Protein AF-A0A8I2ZBW6-F1 (afdb_monomer_lite)

pLDDT: mean 71.28, std 19.45, range [31.14, 95.19]

Secondary structure (DSSP, 8-state):
-----------------------SS-SEEES--TTTSTT-TTT---EEEEEBTT--TT--SHHHHTTS-B-SSSTTB--EEEEETT--------PPPSSPPPTT-EE--S-TT--SGGGS-GGG-EEEEETTSB--SB-TTS-BSS-BSS-EEEEEPPPS---TTT-------EE--B-TT----

InterPro domains:
  IPR018535 Domain of unknown function DUF1996 [PF09362] (33-85)
  IPR018535 Domain of unknown function DUF1996 [PF09362] (87-169)

Radius of gyration: 19.63 Å; chains: 1; bounding box: 64×37×59 Å

Structure (mmCIF, N/CA/C/O backbone):
data_AF-A0A8I2ZBW6-F1
#
_entry.id   AF-A0A8I2ZBW6-F1
#
loop_
_atom_site.group_PDB
_atom_site.id
_atom_site.type_symbol
_atom_site.label_atom_id
_atom_site.label_alt_id
_atom_site.label_comp_id
_atom_site.label_asym_id
_atom_site.label_entity_id
_atom_site.label_seq_id
_atom_site.pdbx_PDB_ins_code
_atom_site.Cartn_x
_atom_site.Cartn_y
_atom_site.Cartn_z
_atom_site.occupancy
_atom_site.B_iso_or_equiv
_atom_site.auth_seq_id
_atom_site.auth_comp_id
_atom_site.auth_asym_id
_atom_site.auth_atom_id
_atom_site.pdbx_PDB_model_num
ATOM 1 N N . MET A 1 1 ? -46.880 21.153 -42.058 1.00 39.19 1 MET A N 1
ATOM 2 C CA . MET A 1 1 ? -45.843 21.923 -41.339 1.00 39.19 1 MET A CA 1
ATOM 3 C C . MET A 1 1 ? -45.195 20.958 -40.358 1.00 39.19 1 MET A C 1
ATOM 5 O O . MET A 1 1 ? -45.851 20.575 -39.400 1.00 39.19 1 MET A O 1
ATOM 9 N N . SER A 1 2 ? -44.011 20.434 -40.683 1.00 40.12 2 SER A N 1
ATOM 10 C CA . SER A 1 2 ? -43.354 19.370 -39.905 1.00 40.12 2 SER A CA 1
ATOM 11 C C . SER A 1 2 ? -42.641 19.943 -38.685 1.00 40.12 2 SER A C 1
ATOM 13 O O . SER A 1 2 ? -41.867 20.888 -38.816 1.00 40.12 2 SER A O 1
ATOM 15 N N . ALA A 1 3 ? -42.899 19.361 -37.515 1.00 41.03 3 ALA A N 1
ATOM 16 C CA . ALA A 1 3 ? -42.187 19.657 -36.281 1.00 41.03 3 ALA A CA 1
ATOM 17 C C . ALA A 1 3 ? -40.884 18.846 -36.234 1.00 41.03 3 ALA A C 1
ATOM 19 O O . ALA A 1 3 ? -40.913 17.616 -36.245 1.00 41.03 3 ALA A O 1
ATOM 20 N N . SER A 1 4 ? -39.746 19.535 -36.193 1.00 44.12 4 SER A N 1
ATOM 21 C CA . SER A 1 4 ? -38.434 18.917 -35.995 1.00 44.12 4 SER A CA 1
ATOM 22 C C . SER A 1 4 ? -38.173 18.749 -34.498 1.00 44.12 4 SER A C 1
ATOM 24 O O . SER A 1 4 ? -38.065 19.736 -33.774 1.00 44.12 4 SER A O 1
ATOM 26 N N . ILE A 1 5 ? -38.069 17.503 -34.034 1.00 48.69 5 ILE A N 1
ATOM 27 C CA . ILE A 1 5 ? -37.641 17.165 -32.672 1.00 48.69 5 ILE A CA 1
ATOM 28 C C . ILE A 1 5 ? -36.109 17.088 -32.676 1.00 48.69 5 ILE A C 1
ATOM 30 O O . ILE A 1 5 ? -35.529 16.197 -33.294 1.00 48.69 5 ILE A O 1
ATOM 34 N N . LEU A 1 6 ? -35.451 18.038 -32.010 1.00 47.19 6 LEU A N 1
ATOM 35 C CA . LEU A 1 6 ? -34.013 18.002 -31.740 1.00 47.19 6 LEU A CA 1
ATOM 36 C C . LEU A 1 6 ? -33.747 17.032 -30.580 1.00 47.19 6 LEU A C 1
ATOM 38 O O . LEU A 1 6 ? -34.139 17.297 -29.447 1.00 47.19 6 LEU A O 1
ATOM 42 N N . PHE A 1 7 ? -33.076 15.914 -30.862 1.00 46.69 7 PHE A N 1
ATOM 43 C CA . PHE A 1 7 ? -32.508 15.036 -29.839 1.00 46.69 7 PHE A CA 1
ATOM 44 C C . PHE A 1 7 ? -31.158 15.602 -29.382 1.00 46.69 7 PHE A C 1
ATOM 46 O O . PHE A 1 7 ? -30.161 15.514 -30.097 1.00 46.69 7 PHE A O 1
ATOM 53 N N . THR A 1 8 ? -31.111 16.175 -28.182 1.00 51.75 8 THR A N 1
ATOM 54 C CA . THR A 1 8 ? -29.861 16.501 -27.489 1.00 51.75 8 THR A CA 1
ATOM 55 C C . THR A 1 8 ? -29.273 15.212 -26.915 1.00 51.75 8 THR A C 1
ATOM 57 O O . THR A 1 8 ? -29.775 14.671 -25.932 1.00 51.75 8 THR A O 1
ATOM 60 N N . ALA A 1 9 ? -28.212 14.692 -27.532 1.00 52.84 9 ALA A N 1
ATOM 61 C CA . ALA A 1 9 ? -27.429 13.604 -26.957 1.00 52.84 9 ALA A CA 1
ATOM 62 C C . ALA A 1 9 ? -26.610 14.149 -25.775 1.00 52.84 9 ALA A C 1
ATOM 64 O O . ALA A 1 9 ? -25.656 14.903 -25.965 1.00 52.84 9 ALA A O 1
ATOM 65 N N . ALA A 1 10 ? -26.996 13.794 -24.550 1.00 52.47 10 ALA A N 1
ATOM 66 C CA . ALA A 1 10 ? -26.188 14.056 -23.368 1.00 52.47 10 ALA A CA 1
ATOM 67 C C . ALA A 1 10 ? -24.953 13.141 -23.398 1.00 52.47 10 ALA A C 1
ATOM 69 O O . ALA A 1 10 ? -25.058 11.927 -23.226 1.00 52.47 10 ALA A O 1
ATOM 70 N N . LEU A 1 11 ? -23.779 13.724 -23.639 1.00 46.75 11 LEU A N 1
ATOM 71 C CA . LEU A 1 11 ? -22.492 13.068 -23.424 1.00 46.75 11 LEU A CA 1
ATOM 72 C C . LEU A 1 11 ? -22.301 12.868 -21.914 1.00 46.75 11 LEU A C 1
ATOM 74 O O . LEU A 1 11 ? -21.940 13.796 -21.195 1.00 46.75 11 LEU A O 1
ATOM 78 N N . LEU A 1 12 ? -22.559 11.652 -21.431 1.00 44.22 12 LEU A N 1
ATOM 79 C CA . LEU A 1 12 ? -22.139 11.207 -20.103 1.00 44.22 12 LEU A CA 1
ATOM 80 C C . LEU A 1 12 ? -20.616 11.023 -20.125 1.00 44.22 12 LEU A C 1
ATOM 82 O O . LEU A 1 12 ? -20.108 9.960 -20.475 1.00 44.22 12 LEU A O 1
ATOM 86 N N . GLY A 1 13 ? -19.882 12.084 -19.797 1.00 41.19 13 GLY A N 1
ATOM 87 C CA . GLY A 1 13 ? -18.462 11.980 -19.483 1.00 41.19 13 GLY A CA 1
ATOM 88 C C . GLY A 1 13 ? -18.289 11.215 -18.173 1.00 41.19 13 GLY A C 1
ATOM 89 O O . GLY A 1 13 ? -18.824 11.619 -17.144 1.00 41.19 13 GLY A O 1
ATOM 90 N N . VAL A 1 14 ? -17.557 10.103 -18.201 1.00 45.47 14 VAL A N 1
ATOM 91 C CA . VAL A 1 14 ? -17.099 9.422 -16.983 1.00 45.47 14 VAL A CA 1
ATOM 92 C C . VAL A 1 14 ? -16.064 10.321 -16.308 1.00 45.47 14 VAL A C 1
ATOM 94 O O . VAL A 1 14 ? -14.933 10.424 -16.779 1.00 45.47 14 VAL A O 1
ATOM 97 N N . ALA A 1 15 ? -16.452 10.995 -15.227 1.00 41.12 15 ALA A N 1
ATOM 98 C CA . ALA A 1 15 ? -15.510 11.695 -14.364 1.00 41.12 15 ALA A CA 1
ATOM 99 C C . ALA A 1 15 ? -14.600 10.655 -13.684 1.00 41.12 15 ALA A C 1
ATOM 101 O O . ALA A 1 15 ? -15.074 9.765 -12.979 1.00 41.12 15 ALA A O 1
ATOM 102 N N . GLN A 1 16 ? -13.293 10.732 -13.940 1.00 43.91 16 GLN A N 1
ATOM 103 C CA . GLN A 1 16 ? -12.285 9.962 -13.213 1.00 43.91 16 GLN A CA 1
ATOM 104 C C . GLN A 1 16 ? -12.000 10.721 -11.911 1.00 43.91 16 GLN A C 1
ATOM 106 O O . GLN A 1 16 ? -11.388 11.783 -11.945 1.00 43.91 16 GLN A O 1
ATOM 111 N N . ALA A 1 17 ? -12.479 10.213 -10.776 1.00 43.06 17 ALA A N 1
ATOM 112 C CA . ALA A 1 17 ? -12.138 10.735 -9.453 1.00 43.06 17 ALA A CA 1
ATOM 113 C C . ALA A 1 17 ? -11.157 9.774 -8.778 1.00 43.06 17 ALA A C 1
ATOM 115 O O . ALA A 1 17 ? -11.308 8.554 -8.886 1.00 43.06 17 ALA A O 1
ATOM 116 N N . TYR A 1 18 ? -10.154 10.292 -8.084 1.00 48.19 18 TYR A N 1
ATOM 117 C CA . TYR A 1 18 ? -9.199 9.476 -7.344 1.00 48.19 18 TYR A CA 1
ATOM 118 C C . TYR A 1 18 ? -8.911 10.106 -5.988 1.00 48.19 18 TYR A C 1
ATOM 120 O O . TYR A 1 18 ? -9.106 11.299 -5.786 1.00 48.19 18 TYR A O 1
ATOM 128 N N . THR A 1 19 ? -8.481 9.285 -5.034 1.00 53.75 19 THR A N 1
ATOM 129 C CA . THR A 1 19 ? -8.154 9.757 -3.689 1.00 53.75 19 THR A CA 1
ATOM 130 C C . THR A 1 19 ? -6.658 9.997 -3.588 1.00 53.75 19 THR A C 1
ATOM 132 O O . THR A 1 19 ? -5.857 9.084 -3.789 1.00 53.75 19 THR A O 1
ATOM 135 N N . VAL A 1 20 ? -6.295 11.227 -3.237 1.00 60.25 20 VAL A N 1
ATOM 136 C CA . VAL A 1 20 ? -4.928 11.612 -2.896 1.00 60.25 20 VAL A CA 1
ATOM 137 C C . VAL A 1 20 ? -4.675 11.326 -1.421 1.00 60.25 20 VAL A C 1
ATOM 139 O O . VAL A 1 20 ? -5.420 11.769 -0.548 1.00 60.25 20 VAL A O 1
ATOM 142 N N . ILE A 1 21 ? -3.598 10.596 -1.153 1.00 67.06 21 ILE A N 1
ATOM 143 C CA . ILE A 1 21 ? -3.080 10.341 0.186 1.00 67.06 21 ILE A CA 1
ATOM 144 C C . ILE A 1 21 ? -1.692 10.964 0.210 1.00 67.06 21 ILE A C 1
ATOM 146 O O . ILE A 1 21 ? -0.801 10.509 -0.503 1.00 67.06 21 ILE A O 1
ATOM 150 N N . SER A 1 22 ? -1.515 12.023 0.991 1.00 72.19 22 SER A N 1
ATOM 151 C CA . SER A 1 22 ? -0.203 12.628 1.209 1.00 72.19 22 SER A CA 1
ATOM 152 C C . SER A 1 22 ? 0.230 12.391 2.647 1.00 72.19 22 SER A C 1
ATOM 154 O O . SER A 1 22 ? -0.571 12.511 3.578 1.00 72.19 22 SER A O 1
ATOM 156 N N . ALA A 1 23 ? 1.494 12.020 2.818 1.00 79.12 23 ALA A N 1
ATOM 157 C CA . ALA A 1 23 ? 2.114 11.781 4.108 1.00 79.12 23 ALA A CA 1
ATOM 158 C C . ALA A 1 23 ? 3.550 12.324 4.071 1.00 79.12 23 ALA A C 1
ATOM 160 O O . ALA A 1 23 ? 4.249 12.096 3.083 1.00 79.12 23 ALA A O 1
ATOM 161 N N . PRO A 1 24 ? 4.040 12.957 5.151 1.00 81.38 24 PRO A N 1
ATOM 162 C CA . PRO A 1 24 ? 5.417 13.449 5.223 1.00 81.38 24 PRO A CA 1
ATOM 163 C C . PRO A 1 24 ? 6.457 12.314 5.212 1.00 81.38 24 PRO A C 1
ATOM 165 O O . PRO A 1 24 ? 7.637 12.550 4.970 1.00 81.38 24 PRO A O 1
ATOM 168 N N . GLY A 1 25 ? 6.035 11.079 5.494 1.00 83.69 25 GLY A N 1
ATOM 169 C CA . GLY A 1 25 ? 6.867 9.881 5.492 1.00 83.69 25 GLY A CA 1
ATOM 170 C C . GLY A 1 25 ? 6.187 8.724 6.227 1.00 83.69 25 GLY A C 1
ATOM 171 O O . GLY A 1 25 ? 5.088 8.900 6.764 1.00 83.69 25 GLY A O 1
ATOM 172 N N . PRO A 1 26 ? 6.806 7.532 6.264 1.00 87.75 26 PRO A N 1
ATOM 173 C CA . PRO A 1 26 ? 6.276 6.427 7.045 1.00 87.75 26 PRO A CA 1
ATOM 174 C C . PRO A 1 26 ? 6.415 6.724 8.541 1.00 87.75 26 PRO A C 1
ATOM 176 O O . PRO A 1 26 ? 7.465 7.174 8.995 1.00 87.75 26 PRO A O 1
ATOM 179 N N . PHE A 1 27 ? 5.374 6.445 9.322 1.00 89.75 27 PHE A N 1
ATOM 180 C CA . PHE A 1 27 ? 5.428 6.596 10.782 1.00 89.75 27 PHE A CA 1
ATOM 181 C C . PHE A 1 27 ? 5.894 5.312 11.485 1.00 89.75 27 PHE A C 1
ATOM 183 O O . PHE A 1 27 ? 6.291 5.345 12.650 1.00 89.75 27 PHE A O 1
ATOM 190 N N . MET A 1 28 ? 5.827 4.166 10.800 1.00 89.69 28 MET A N 1
ATOM 191 C CA . MET A 1 28 ? 6.163 2.863 11.367 1.00 89.69 28 MET A CA 1
ATOM 192 C C . MET A 1 28 ? 6.757 1.935 10.305 1.00 89.69 28 MET A C 1
ATOM 194 O O . MET A 1 28 ? 6.266 1.868 9.182 1.00 89.69 28 MET A O 1
ATOM 198 N N . LEU A 1 29 ? 7.797 1.184 10.681 1.00 91.38 29 LEU A N 1
ATOM 199 C CA . LEU A 1 29 ? 8.339 0.074 9.897 1.00 91.38 29 LEU A CA 1
ATOM 200 C C . LEU A 1 29 ? 8.153 -1.228 10.683 1.00 91.38 29 LEU A C 1
ATOM 202 O O . LEU A 1 29 ? 8.713 -1.363 11.773 1.00 91.38 29 LEU A O 1
ATOM 206 N N . LYS A 1 30 ? 7.354 -2.174 10.172 1.00 91.06 30 LYS A N 1
ATOM 207 C CA . LYS A 1 30 ? 7.081 -3.456 10.854 1.00 91.06 30 LYS A CA 1
ATOM 208 C C . LYS A 1 30 ? 6.812 -4.612 9.893 1.00 91.06 30 LYS A C 1
ATOM 210 O O . LYS A 1 30 ? 6.261 -4.428 8.814 1.00 91.06 30 LYS A O 1
ATOM 215 N N . ASN A 1 31 ? 7.133 -5.823 10.346 1.00 91.62 31 ASN A N 1
ATOM 216 C CA . ASN A 1 31 ? 6.806 -7.087 9.683 1.00 91.62 31 ASN A CA 1
ATOM 217 C C . ASN A 1 31 ? 5.391 -7.556 10.049 1.00 91.62 31 ASN A C 1
ATOM 219 O O . ASN A 1 31 ? 5.215 -8.577 10.710 1.00 91.62 31 ASN A O 1
ATOM 223 N N . ILE A 1 32 ? 4.373 -6.780 9.683 1.00 92.81 32 ILE A N 1
ATOM 224 C CA . ILE A 1 32 ? 2.969 -7.157 9.890 1.00 92.81 32 ILE A CA 1
ATOM 225 C C . ILE A 1 32 ? 2.164 -6.900 8.619 1.00 92.81 32 ILE A C 1
ATOM 227 O O . ILE A 1 32 ? 2.412 -5.924 7.916 1.00 92.81 32 ILE A O 1
ATOM 231 N N . ASP A 1 33 ? 1.173 -7.749 8.361 1.00 91.19 33 ASP A N 1
ATOM 232 C CA . ASP A 1 33 ? 0.194 -7.558 7.292 1.00 91.19 33 ASP A CA 1
ATOM 233 C C . ASP A 1 33 ? -1.180 -8.030 7.770 1.00 91.19 33 ASP A C 1
ATOM 235 O O . ASP A 1 33 ? -1.462 -9.226 7.832 1.00 91.19 33 ASP A O 1
ATOM 239 N N . SER A 1 34 ? -2.046 -7.087 8.128 1.00 91.81 34 SER A N 1
ATOM 240 C CA . SER A 1 34 ? -3.379 -7.395 8.649 1.00 91.81 34 SER A CA 1
ATOM 241 C C . SER A 1 34 ? -4.386 -7.814 7.567 1.00 91.81 34 SER A C 1
ATOM 243 O O . SER A 1 34 ? -5.502 -8.231 7.896 1.00 91.81 34 SER A O 1
ATOM 245 N N . ILE A 1 35 ? -4.017 -7.731 6.281 1.00 88.88 35 ILE A N 1
ATOM 246 C CA . ILE A 1 35 ? -4.877 -8.102 5.151 1.00 88.88 35 ILE A CA 1
ATOM 247 C C . ILE A 1 35 ? -4.487 -9.472 4.592 1.00 88.88 35 ILE A C 1
ATOM 249 O O . ILE A 1 35 ? -5.361 -10.329 4.447 1.00 88.88 35 ILE A O 1
ATOM 253 N N . VAL A 1 36 ? -3.206 -9.691 4.286 1.00 87.12 36 VAL A N 1
ATOM 254 C CA . VAL A 1 36 ? -2.714 -10.935 3.668 1.00 87.12 36 VAL A CA 1
ATOM 255 C C . VAL A 1 36 ? -2.404 -12.001 4.720 1.00 87.12 36 VAL A C 1
ATOM 257 O O . VAL A 1 36 ? -2.749 -13.167 4.525 1.00 87.12 36 VAL A O 1
ATOM 260 N N . PHE A 1 37 ? -1.817 -11.615 5.858 1.00 89.81 37 PHE A N 1
ATOM 261 C CA . PHE A 1 37 ? -1.373 -12.535 6.913 1.00 89.81 37 PHE A CA 1
ATOM 262 C C . PHE A 1 37 ? -1.901 -12.139 8.304 1.00 89.81 37 PHE A C 1
ATOM 264 O O . PHE A 1 37 ? -1.118 -11.934 9.238 1.00 89.81 37 PHE A O 1
ATOM 271 N N . PRO A 1 38 ? -3.233 -12.044 8.486 1.00 91.62 38 PRO A N 1
ATOM 272 C CA . PRO A 1 38 ? -3.813 -11.578 9.739 1.00 91.62 38 PRO A CA 1
ATOM 273 C C . PRO A 1 38 ? -3.368 -12.453 10.919 1.00 91.62 38 PRO A C 1
ATOM 275 O O . PRO A 1 38 ? -3.492 -13.679 10.887 1.00 91.62 38 PRO A O 1
ATOM 278 N N . GLY A 1 39 ? -2.862 -11.804 11.967 1.00 94.00 39 GLY A N 1
ATOM 279 C CA . GLY A 1 39 ? -2.376 -12.442 13.193 1.00 94.00 39 GLY A CA 1
ATOM 280 C C . GLY A 1 39 ? -1.007 -13.125 13.104 1.00 94.00 39 GLY A C 1
ATOM 281 O O . GLY A 1 39 ? -0.582 -13.716 14.094 1.00 94.00 39 GLY A O 1
ATOM 282 N N . GLN A 1 40 ? -0.307 -13.058 11.965 1.00 93.56 40 GLN A N 1
ATOM 283 C CA . GLN A 1 40 ? 0.942 -13.796 11.743 1.00 93.56 40 GLN A CA 1
ATOM 284 C C . GLN A 1 40 ? 2.140 -12.851 11.584 1.00 93.56 40 GLN A C 1
ATOM 286 O O . GLN A 1 40 ? 2.264 -12.138 10.591 1.00 93.56 40 GLN A O 1
ATOM 291 N N . TYR A 1 41 ? 3.052 -12.874 12.559 1.00 90.75 41 TYR A N 1
ATOM 292 C CA . TYR A 1 41 ? 4.279 -12.062 12.549 1.00 90.75 41 TYR A CA 1
ATOM 293 C C . TYR A 1 41 ? 5.412 -12.660 11.699 1.00 90.75 41 TYR A C 1
ATOM 295 O O . TYR A 1 41 ? 6.351 -11.955 11.346 1.00 90.75 41 TYR A O 1
ATOM 303 N N . ASP A 1 42 ? 5.349 -13.953 11.378 1.00 90.50 42 ASP A N 1
ATOM 304 C CA . ASP A 1 42 ? 6.417 -14.716 10.718 1.00 90.50 42 ASP A CA 1
ATOM 305 C C . ASP A 1 42 ? 6.230 -14.859 9.197 1.00 90.50 42 ASP A C 1
ATOM 307 O O . ASP A 1 42 ? 7.092 -15.418 8.520 1.00 90.50 42 ASP A O 1
ATOM 311 N N . LYS A 1 43 ? 5.107 -14.378 8.645 1.00 88.81 43 LYS A N 1
ATOM 312 C CA . LYS A 1 43 ? 4.791 -14.490 7.208 1.00 88.81 43 LYS A CA 1
ATOM 313 C C . LYS A 1 43 ? 5.011 -13.212 6.413 1.00 88.81 43 LYS A C 1
ATOM 315 O O . LYS A 1 43 ? 5.277 -13.285 5.216 1.00 88.81 43 LYS A O 1
ATOM 320 N N . SER A 1 44 ? 4.883 -12.053 7.056 1.00 87.38 44 SER A N 1
ATOM 321 C CA . SER A 1 44 ? 5.042 -10.767 6.382 1.00 87.38 44 SER A CA 1
ATOM 322 C C . SER A 1 44 ? 6.511 -10.372 6.271 1.00 87.38 44 SER A C 1
ATOM 324 O O . SER A 1 44 ? 7.301 -10.543 7.203 1.00 87.38 44 SER A O 1
ATOM 326 N N . HIS A 1 45 ? 6.864 -9.751 5.150 1.00 85.94 45 HIS A N 1
ATOM 327 C CA . HIS A 1 45 ? 8.101 -8.986 5.050 1.00 85.94 45 HIS A CA 1
ATOM 328 C C . HIS A 1 45 ? 7.927 -7.600 5.701 1.00 85.94 45 HIS A C 1
ATOM 330 O O . HIS A 1 45 ? 6.872 -7.298 6.268 1.00 85.94 45 HIS A O 1
ATOM 336 N N . LEU A 1 46 ? 8.983 -6.782 5.665 1.00 89.00 46 LEU A N 1
ATOM 337 C CA . LEU A 1 46 ? 9.000 -5.452 6.271 1.00 89.00 46 LEU A CA 1
ATOM 338 C C . LEU A 1 46 ? 8.186 -4.455 5.436 1.00 89.00 46 LEU A C 1
ATOM 340 O O . LEU A 1 46 ? 8.458 -4.258 4.250 1.00 89.00 46 LEU A O 1
ATOM 344 N N . HIS A 1 47 ? 7.225 -3.805 6.081 1.00 89.19 47 HIS A N 1
ATOM 345 C CA . HIS A 1 47 ? 6.406 -2.765 5.479 1.00 89.19 47 HIS A CA 1
ATOM 346 C C . HIS A 1 47 ? 6.700 -1.394 6.087 1.00 89.19 47 HIS A C 1
ATOM 348 O O . HIS A 1 47 ? 6.937 -1.280 7.291 1.00 89.19 47 HIS A O 1
ATOM 354 N N . CYS A 1 48 ? 6.609 -0.362 5.253 1.00 87.81 48 CYS A N 1
ATOM 355 C CA . CYS A 1 48 ? 6.502 1.041 5.639 1.00 87.81 48 CYS A CA 1
ATOM 356 C C . CYS A 1 48 ? 5.021 1.415 5.762 1.00 87.81 48 CYS A C 1
ATOM 358 O O . CYS A 1 48 ? 4.278 1.239 4.800 1.00 87.81 48 CYS A O 1
ATOM 360 N N . PHE A 1 49 ? 4.604 1.936 6.916 1.00 90.50 49 PHE A N 1
ATOM 361 C CA . PHE A 1 49 ? 3.219 2.303 7.222 1.00 90.50 49 PHE A CA 1
ATOM 362 C C . PHE A 1 49 ? 2.999 3.818 7.219 1.00 90.50 49 PHE A C 1
ATOM 364 O O . PHE A 1 49 ? 3.819 4.578 7.736 1.00 90.50 49 PHE A O 1
ATOM 371 N N . PHE A 1 50 ? 1.837 4.219 6.709 1.00 89.94 50 PHE A N 1
ATOM 372 C CA . PHE A 1 50 ? 1.309 5.582 6.626 1.00 89.94 50 PHE A CA 1
ATOM 373 C C . PHE A 1 50 ? -0.156 5.568 7.084 1.00 89.94 50 PHE A C 1
ATOM 375 O O . PHE A 1 50 ? -0.834 4.553 6.921 1.00 89.94 50 PHE A O 1
ATOM 382 N N . GLY A 1 51 ? -0.674 6.662 7.632 1.00 90.19 51 GLY A N 1
ATOM 383 C CA . GLY A 1 51 ? -2.043 6.719 8.139 1.00 90.19 51 GLY A CA 1
ATOM 384 C C . GLY A 1 51 ? -2.164 6.483 9.634 1.00 90.19 51 GLY A C 1
ATOM 385 O O . GLY A 1 51 ? -1.363 6.988 10.421 1.00 90.19 51 GLY A O 1
ATOM 386 N N . SER A 1 52 ? -3.218 5.759 10.010 1.00 93.69 52 SER A N 1
ATOM 387 C CA . SER A 1 52 ? -3.569 5.509 11.405 1.00 93.69 52 SER A CA 1
ATOM 388 C C . SER A 1 52 ? -2.537 4.650 12.137 1.00 93.69 52 SER A C 1
ATOM 390 O O . SER A 1 52 ? -2.206 3.536 11.717 1.00 93.69 52 SER A O 1
ATOM 392 N N . ASP A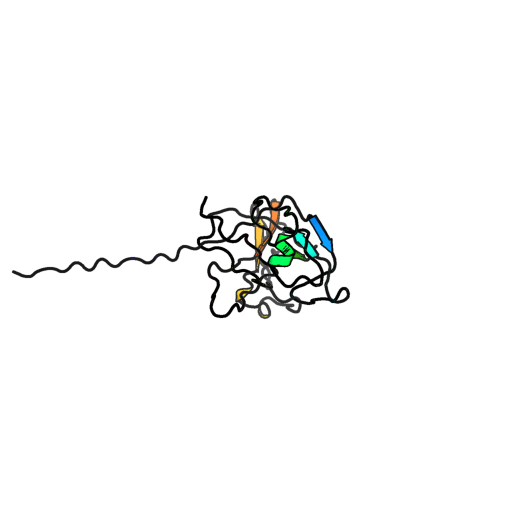 1 53 ? -2.097 5.141 13.294 1.00 94.31 53 ASP A N 1
ATOM 393 C CA . ASP A 1 53 ? -1.175 4.456 14.200 1.00 94.31 53 ASP A CA 1
ATOM 394 C C . ASP A 1 53 ? -1.809 3.315 15.013 1.00 94.31 53 ASP A C 1
ATOM 396 O O . ASP A 1 53 ? -1.094 2.525 15.632 1.00 94.31 53 ASP A O 1
ATOM 400 N N . ALA A 1 54 ? -3.135 3.157 14.947 1.00 95.19 54 ALA A N 1
ATOM 401 C CA . ALA A 1 54 ? -3.864 2.069 15.598 1.00 95.19 54 ALA A CA 1
ATOM 402 C C . ALA A 1 54 ? -3.769 0.729 14.840 1.00 95.19 54 ALA A C 1
ATOM 404 O O . ALA A 1 54 ? -4.374 -0.270 15.245 1.00 95.19 54 ALA A O 1
ATOM 405 N N . VAL A 1 55 ? -3.023 0.678 13.731 1.00 94.00 55 VAL A N 1
ATOM 406 C CA . VAL A 1 55 ? -2.788 -0.559 12.985 1.00 94.00 55 VAL A CA 1
ATOM 407 C C . VAL A 1 55 ? -1.981 -1.573 13.804 1.00 94.00 55 VAL A C 1
ATOM 409 O O . VAL A 1 55 ? -0.964 -1.282 14.433 1.00 94.00 55 VAL A O 1
ATOM 412 N N . THR A 1 56 ? -2.428 -2.821 13.763 1.00 94.19 56 THR A N 1
ATOM 413 C CA . THR A 1 56 ? -1.782 -3.980 14.374 1.00 94.19 56 THR A CA 1
ATOM 414 C C . THR A 1 56 ? -1.868 -5.163 13.418 1.00 94.19 56 THR A C 1
ATOM 416 O O . THR A 1 56 ? -2.631 -5.145 12.452 1.00 94.19 56 THR A O 1
ATOM 419 N N . VAL A 1 57 ? -1.153 -6.248 13.729 1.00 94.25 57 VAL A N 1
ATOM 420 C CA . VAL A 1 57 ? -1.241 -7.510 12.974 1.00 94.25 57 VAL A CA 1
ATOM 421 C C . VAL A 1 57 ? -2.669 -8.089 12.939 1.00 94.25 57 VAL A C 1
ATOM 423 O O . VAL A 1 57 ? -2.991 -8.895 12.071 1.00 94.25 57 VAL A O 1
ATOM 426 N N . ASN A 1 58 ? -3.529 -7.683 13.881 1.00 94.31 58 ASN A N 1
ATOM 427 C CA . ASN A 1 58 ? -4.881 -8.205 14.068 1.00 94.31 58 ASN A CA 1
ATOM 428 C C . ASN A 1 58 ? -5.986 -7.236 13.637 1.00 94.31 58 ASN A C 1
ATOM 430 O O . ASN A 1 58 ? -7.155 -7.589 13.781 1.00 94.31 58 ASN A O 1
ATOM 434 N N . THR A 1 59 ? -5.654 -6.041 13.140 1.00 92.75 59 THR A N 1
ATOM 435 C CA . THR A 1 59 ? -6.661 -5.030 12.795 1.00 92.75 59 THR A CA 1
ATOM 436 C C . THR A 1 59 ? -7.570 -5.539 11.679 1.00 92.75 59 THR A C 1
ATOM 438 O O . THR A 1 59 ? -7.105 -5.964 10.623 1.00 92.75 59 THR A O 1
ATOM 441 N N . LYS A 1 60 ? -8.889 -5.501 11.890 1.00 88.50 60 LYS A N 1
ATOM 442 C CA . LYS A 1 60 ? -9.871 -6.040 10.935 1.00 88.50 60 LYS A CA 1
ATOM 443 C C . LYS A 1 60 ? -10.799 -4.982 10.370 1.00 88.50 60 LYS A C 1
ATOM 445 O O . LYS A 1 60 ? -11.303 -5.195 9.266 1.00 88.50 60 LYS A O 1
ATOM 450 N N . THR A 1 61 ? -11.034 -3.913 11.120 1.00 88.00 61 THR A N 1
ATOM 451 C CA . THR A 1 61 ? -12.120 -2.964 10.897 1.00 88.00 61 THR A CA 1
ATOM 452 C C . THR A 1 61 ? -11.640 -1.521 10.910 1.00 88.00 61 THR A C 1
ATOM 454 O O . THR A 1 61 ? -10.679 -1.164 11.591 1.00 88.00 61 THR A O 1
ATOM 457 N N . SER A 1 62 ? -12.368 -0.661 10.206 1.00 85.38 62 SER A N 1
ATOM 458 C CA . SER A 1 62 ? -12.141 0.786 10.222 1.00 85.38 62 SER A CA 1
ATOM 459 C C . SER A 1 62 ? -12.364 1.395 11.607 1.00 85.38 62 SER A C 1
ATOM 461 O O . SER A 1 62 ? -11.669 2.329 11.987 1.00 85.38 62 SER A O 1
ATOM 463 N N . ALA A 1 63 ? -13.279 0.827 12.398 1.00 88.56 63 ALA A N 1
ATOM 464 C CA . ALA A 1 63 ? -13.554 1.276 13.761 1.00 88.56 63 ALA A CA 1
ATOM 465 C C . ALA A 1 63 ? -12.358 1.089 14.712 1.00 88.56 63 ALA A C 1
ATOM 467 O O . ALA A 1 63 ? -12.239 1.809 15.699 1.00 88.56 63 ALA A O 1
ATOM 468 N N . GLU A 1 64 ? -11.473 0.124 14.450 1.00 92.44 64 GLU A N 1
ATOM 469 C CA . GLU A 1 64 ? -10.216 -0.018 15.192 1.00 92.44 64 GLU A CA 1
ATOM 470 C C . GLU A 1 64 ? -9.226 1.087 14.814 1.00 92.44 64 GLU A C 1
ATOM 472 O O . GLU A 1 64 ? -8.644 1.702 15.703 1.00 92.44 64 GLU A O 1
ATOM 477 N N . LEU A 1 65 ? -9.096 1.389 13.519 1.00 91.12 65 LEU A N 1
ATOM 478 C CA . LEU A 1 65 ? -8.214 2.449 13.023 1.00 91.12 65 LEU A CA 1
ATOM 479 C C . LEU A 1 65 ? -8.644 3.849 13.464 1.00 91.12 65 LEU A C 1
ATOM 481 O O . LEU A 1 65 ? -7.803 4.693 13.761 1.00 91.12 65 LEU A O 1
ATOM 485 N N . GLN A 1 66 ? -9.952 4.089 13.560 1.00 90.25 66 GLN A N 1
ATOM 486 C CA . GLN A 1 66 ? -10.521 5.370 13.990 1.00 90.25 66 GLN A CA 1
ATOM 487 C C . GLN A 1 66 ? -10.204 5.736 15.449 1.00 90.25 66 GLN A C 1
ATOM 489 O O . GLN A 1 66 ? -10.500 6.852 15.874 1.00 90.25 66 GLN A O 1
ATOM 494 N N . LYS A 1 67 ? -9.628 4.809 16.226 1.00 93.69 67 LYS A N 1
ATOM 495 C CA . LYS A 1 67 ? -9.170 5.051 17.603 1.00 93.69 67 LYS A CA 1
ATOM 496 C C . LYS A 1 67 ? -7.753 5.631 17.669 1.00 93.69 67 LYS A C 1
ATOM 498 O O . LYS A 1 67 ? -7.330 6.009 18.757 1.00 93.69 67 LYS A O 1
ATOM 503 N N . GLY A 1 68 ? -7.034 5.642 16.547 1.00 91.50 68 GLY A N 1
ATOM 504 C CA . GLY A 1 68 ? -5.668 6.146 16.440 1.00 91.50 68 GLY A CA 1
ATOM 505 C C . GLY A 1 68 ? -5.580 7.593 15.967 1.00 91.50 68 GLY A C 1
ATOM 506 O O . GLY A 1 68 ? -6.583 8.242 15.658 1.00 91.50 68 GLY A O 1
ATOM 507 N N . CYS A 1 69 ? -4.346 8.068 15.875 1.00 92.56 69 CYS A N 1
ATOM 508 C CA . CYS A 1 69 ? -3.967 9.309 15.215 1.00 92.56 69 CYS A CA 1
ATOM 509 C C . CYS A 1 69 ? -3.485 9.006 13.792 1.00 92.56 69 CYS A C 1
ATOM 511 O O . CYS A 1 69 ? -2.941 7.935 13.538 1.00 92.56 69 CYS A O 1
ATOM 513 N N . THR A 1 70 ? -3.647 9.953 12.867 1.00 90.56 70 THR A N 1
ATOM 514 C CA . THR A 1 70 ? -3.129 9.835 11.495 1.00 90.56 70 THR A CA 1
ATOM 515 C C . THR A 1 70 ? -1.919 10.735 11.292 1.00 90.56 70 THR A C 1
ATOM 517 O O . THR A 1 70 ? -1.876 11.845 11.825 1.00 90.56 70 THR A O 1
ATOM 520 N N . ASN A 1 71 ? -0.937 10.266 10.521 1.00 89.81 71 ASN A N 1
ATOM 521 C CA . ASN A 1 71 ? 0.178 11.094 10.058 1.00 89.81 71 ASN A CA 1
ATOM 522 C C . ASN A 1 71 ? -0.036 11.658 8.640 1.00 89.81 71 ASN A C 1
ATOM 524 O O . ASN A 1 71 ? 0.888 12.247 8.083 1.00 89.81 71 ASN A O 1
ATOM 528 N N . LEU A 1 72 ? -1.212 11.452 8.042 1.00 84.62 72 LEU A N 1
ATOM 529 C CA . LEU A 1 72 ? -1.548 11.982 6.720 1.00 84.62 72 LEU A CA 1
ATOM 530 C C . LEU A 1 72 ? -1.814 13.485 6.793 1.00 84.62 72 LEU A C 1
ATOM 532 O O . LEU A 1 72 ? -2.268 13.999 7.814 1.00 84.62 72 LEU A O 1
ATOM 536 N N . GLU A 1 73 ? -1.594 14.182 5.681 1.00 83.19 73 GLU A N 1
ATOM 537 C CA . GLU A 1 73 ? -1.907 15.612 5.567 1.00 83.19 73 GLU A CA 1
ATOM 538 C C . GLU A 1 73 ? -3.400 15.900 5.751 1.00 83.19 73 GLU A C 1
ATOM 540 O O . GLU A 1 73 ? -3.764 16.953 6.269 1.00 83.19 73 GLU A O 1
ATOM 545 N N . ASN A 1 74 ? -4.270 14.963 5.356 1.00 78.12 74 ASN A N 1
ATOM 546 C CA . ASN A 1 74 ? -5.695 15.046 5.646 1.00 78.12 74 ASN A CA 1
ATOM 547 C C . ASN A 1 74 ? -5.981 14.469 7.046 1.00 78.12 74 ASN A C 1
ATOM 549 O O . ASN A 1 74 ? -6.018 13.244 7.195 1.00 78.12 74 ASN A O 1
ATOM 553 N N . PRO A 1 75 ? -6.284 15.302 8.060 1.00 81.44 75 PRO A N 1
ATOM 554 C CA . PRO A 1 75 ? -6.515 14.829 9.426 1.00 81.44 75 PRO A CA 1
ATOM 555 C C . PRO A 1 75 ? -7.802 14.003 9.578 1.00 81.44 75 PRO A C 1
ATOM 557 O O . PRO A 1 75 ? -8.015 13.380 10.617 1.00 81.44 75 PRO A O 1
ATOM 560 N N . ASN A 1 76 ? -8.679 14.002 8.568 1.00 79.25 76 ASN A N 1
ATOM 561 C CA . ASN A 1 76 ? -9.905 13.207 8.560 1.00 79.25 76 ASN A CA 1
ATOM 562 C C . ASN A 1 76 ? -9.723 11.823 7.919 1.00 79.25 76 ASN A C 1
ATOM 564 O O . ASN A 1 76 ? -10.646 11.006 7.999 1.00 79.25 76 ASN A O 1
ATOM 568 N N . ASP A 1 77 ? -8.571 11.550 7.297 1.00 79.44 77 ASP A N 1
ATOM 569 C CA . ASP A 1 77 ? -8.248 10.220 6.789 1.00 79.44 77 ASP A CA 1
ATOM 570 C C . ASP A 1 77 ? -7.560 9.392 7.886 1.00 79.44 77 ASP A C 1
ATOM 572 O O . ASP A 1 77 ? -6.382 9.573 8.195 1.00 79.44 77 ASP A O 1
ATOM 576 N N . LEU A 1 78 ? -8.328 8.483 8.493 1.00 86.19 78 LEU A N 1
ATOM 577 C CA . LEU A 1 78 ? -7.859 7.537 9.512 1.00 86.19 78 LEU A CA 1
ATOM 578 C C . LEU A 1 78 ? -7.620 6.141 8.920 1.00 86.19 78 LEU A C 1
ATOM 580 O O . LEU A 1 78 ? -7.502 5.162 9.656 1.00 86.19 78 LEU A O 1
ATOM 584 N N . SER A 1 79 ? -7.568 6.028 7.593 1.00 85.31 79 SER A N 1
ATOM 585 C CA . SER A 1 79 ? -7.121 4.822 6.901 1.00 85.31 79 SER A CA 1
ATOM 586 C C . SER A 1 79 ? -5.665 4.518 7.236 1.00 85.31 79 SER A C 1
ATOM 588 O O . SER A 1 79 ? -4.926 5.374 7.719 1.00 85.31 79 SER A O 1
ATOM 590 N N . VAL A 1 80 ? -5.232 3.296 6.954 1.00 89.50 80 VAL A N 1
ATOM 591 C CA . VAL A 1 80 ? -3.814 2.938 6.987 1.00 89.50 80 VAL A CA 1
ATOM 592 C C . VAL A 1 80 ? -3.401 2.331 5.650 1.00 89.50 80 VAL A C 1
ATOM 594 O O . VAL A 1 80 ? -4.122 1.527 5.050 1.00 89.50 80 VAL A O 1
ATOM 597 N N . TYR A 1 81 ? -2.218 2.732 5.204 1.00 86.56 81 TYR A N 1
ATOM 598 C CA . TYR A 1 81 ? -1.599 2.340 3.948 1.00 86.56 81 TYR A CA 1
ATOM 599 C C . TYR A 1 81 ? -0.221 1.779 4.249 1.00 86.56 81 TYR A C 1
ATOM 601 O O . TYR A 1 81 ? 0.483 2.287 5.126 1.00 86.56 81 TYR A O 1
ATOM 609 N N . TRP A 1 82 ? 0.178 0.736 3.534 1.00 87.25 82 TRP A N 1
ATOM 610 C CA . TRP A 1 82 ? 1.523 0.209 3.678 1.00 87.25 82 TRP A CA 1
ATOM 611 C C . TRP A 1 82 ? 2.059 -0.375 2.386 1.00 87.25 82 TRP A C 1
ATOM 613 O O . TRP A 1 82 ? 1.327 -0.949 1.582 1.00 87.25 82 TRP A O 1
ATOM 623 N N . ILE A 1 83 ? 3.366 -0.219 2.215 1.00 83.00 83 ILE A N 1
ATOM 624 C CA . ILE A 1 83 ? 4.118 -0.734 1.073 1.00 83.00 83 ILE A CA 1
ATOM 625 C C . ILE A 1 83 ? 5.339 -1.510 1.571 1.00 83.00 83 ILE A C 1
ATOM 627 O O . ILE A 1 83 ? 5.866 -1.193 2.643 1.00 83.00 83 ILE A O 1
ATOM 631 N N . PRO A 1 84 ? 5.832 -2.494 0.805 1.00 82.50 84 PRO A N 1
ATOM 632 C CA . PRO A 1 84 ? 7.163 -3.057 1.009 1.00 82.50 84 PRO A CA 1
ATOM 633 C C . PRO A 1 84 ? 8.221 -1.956 1.176 1.00 82.50 84 PRO A C 1
ATOM 635 O O . PRO A 1 84 ? 8.322 -1.058 0.344 1.00 82.50 84 PRO A O 1
ATOM 638 N N . THR A 1 85 ? 9.058 -2.041 2.216 1.00 73.62 85 THR A N 1
ATOM 639 C CA . THR A 1 85 ? 10.098 -1.035 2.512 1.00 73.62 85 THR A CA 1
ATOM 640 C C . THR A 1 85 ? 11.075 -0.677 1.378 1.00 73.62 85 THR A C 1
ATOM 642 O O . THR A 1 85 ? 11.530 0.464 1.379 1.00 73.62 85 THR A O 1
ATOM 645 N N . PRO A 1 86 ? 11.415 -1.536 0.391 1.00 61.38 86 PRO A N 1
ATOM 646 C CA . PRO A 1 86 ? 12.251 -1.092 -0.733 1.00 61.38 86 PRO A CA 1
ATOM 647 C C . PRO A 1 86 ? 11.573 -0.084 -1.685 1.00 61.38 86 PRO A C 1
ATOM 649 O O . PRO A 1 86 ? 12.193 0.310 -2.670 1.00 61.38 86 PRO A O 1
ATOM 652 N N . LEU A 1 87 ? 10.326 0.326 -1.433 1.00 56.41 87 LEU A N 1
ATOM 653 C CA . LEU A 1 87 ? 9.551 1.222 -2.289 1.00 56.41 87 LEU A CA 1
ATOM 654 C C . LEU A 1 87 ? 9.428 2.622 -1.670 1.00 56.41 87 LEU A C 1
ATOM 656 O O . LEU A 1 87 ? 9.190 2.762 -0.470 1.00 56.41 87 LEU A O 1
ATOM 660 N N . ALA A 1 88 ? 9.557 3.659 -2.501 1.00 50.53 88 ALA A N 1
ATOM 661 C CA . ALA A 1 88 ? 9.291 5.047 -2.126 1.00 50.53 88 ALA A CA 1
ATOM 662 C C . ALA A 1 88 ? 7.892 5.467 -2.605 1.00 50.53 88 ALA A C 1
ATOM 664 O O . ALA A 1 88 ? 7.515 5.195 -3.746 1.00 50.53 88 ALA A O 1
ATOM 665 N N . TYR A 1 89 ? 7.128 6.122 -1.728 1.00 48.09 89 TYR A N 1
ATOM 666 C CA . TYR A 1 89 ? 5.778 6.608 -2.011 1.00 48.09 89 TYR A CA 1
ATOM 667 C C . TYR A 1 89 ? 5.806 8.107 -2.308 1.00 48.09 89 TYR A C 1
ATOM 669 O O . TYR A 1 89 ? 6.251 8.888 -1.468 1.00 48.09 89 TYR A O 1
ATOM 677 N N . TYR A 1 90 ? 5.303 8.498 -3.478 1.00 46.31 90 TYR A N 1
ATOM 678 C CA . TYR A 1 90 ? 5.122 9.892 -3.874 1.00 46.31 90 TYR A CA 1
ATOM 679 C C . TYR A 1 90 ? 3.717 10.072 -4.443 1.00 46.31 90 TYR A C 1
ATOM 681 O O . TYR A 1 90 ? 3.249 9.241 -5.223 1.00 46.31 90 TYR A O 1
ATOM 689 N N . ASN A 1 91 ? 3.038 11.143 -4.032 1.00 49.22 91 ASN A N 1
ATOM 690 C CA . ASN A 1 91 ? 1.699 11.464 -4.505 1.00 49.22 91 ASN A CA 1
ATOM 691 C C . ASN A 1 91 ? 1.761 12.519 -5.622 1.00 49.22 91 ASN A C 1
ATOM 693 O O . ASN A 1 91 ? 2.423 13.545 -5.470 1.00 49.22 91 ASN A O 1
ATOM 697 N N . LEU A 1 92 ? 1.065 12.264 -6.730 1.00 42.44 92 LEU A N 1
ATOM 698 C CA . LEU A 1 92 ? 0.877 13.203 -7.834 1.00 42.44 92 LEU A CA 1
ATOM 699 C C . LEU A 1 92 ? -0.549 13.758 -7.700 1.00 42.44 92 LEU A C 1
ATOM 701 O O . LEU A 1 92 ? -1.515 13.050 -7.970 1.00 42.44 92 LEU A O 1
ATOM 705 N N . GLY A 1 93 ? -0.684 14.968 -7.157 1.00 41.28 93 GLY A N 1
ATOM 706 C CA . GLY A 1 93 ? -1.977 15.479 -6.700 1.00 41.28 93 GLY A CA 1
ATOM 707 C C . GLY A 1 93 ? -2.935 15.891 -7.819 1.00 41.28 93 GLY A C 1
ATOM 708 O O . GLY A 1 93 ? -2.544 16.683 -8.666 1.00 41.28 93 GLY A O 1
ATOM 709 N N . GLU A 1 94 ? -4.204 15.464 -7.743 1.00 48.47 94 GLU A N 1
ATOM 710 C CA . GLU A 1 94 ? -5.368 16.152 -8.341 1.00 48.47 94 GLU A CA 1
ATOM 711 C C . GLU A 1 94 ? -6.671 15.902 -7.518 1.00 48.47 94 GLU A C 1
ATOM 713 O O . GLU A 1 94 ? -6.623 15.735 -6.299 1.00 48.47 94 GLU A O 1
ATOM 718 N N . ALA A 1 95 ? -7.838 15.986 -8.179 1.00 46.44 95 ALA A N 1
ATOM 719 C CA . ALA A 1 95 ? -9.167 16.350 -7.671 1.00 46.44 95 ALA A CA 1
ATOM 720 C C . ALA A 1 95 ? -9.788 15.438 -6.581 1.00 46.44 95 ALA A C 1
ATOM 722 O O . ALA A 1 95 ? -9.534 14.237 -6.551 1.00 46.44 95 ALA A O 1
ATOM 723 N N . PRO A 1 96 ? -10.668 15.989 -5.713 1.00 49.47 96 PRO A N 1
ATOM 724 C CA . PRO A 1 96 ? -11.267 15.262 -4.593 1.00 49.47 96 PRO A CA 1
ATOM 725 C C . PRO A 1 96 ? -12.187 14.109 -5.024 1.00 49.47 96 PRO A C 1
ATOM 727 O O . PRO A 1 96 ? -12.911 14.194 -6.016 1.00 49.47 96 PRO A O 1
ATOM 730 N N . ALA A 1 97 ? -12.203 13.043 -4.219 1.00 52.72 97 ALA A N 1
ATOM 731 C CA . ALA A 1 97 ? -13.077 11.891 -4.414 1.00 52.72 97 ALA A CA 1
ATOM 732 C C . ALA A 1 97 ? -14.571 12.270 -4.315 1.00 52.72 97 ALA A C 1
ATOM 734 O O . ALA A 1 97 ? -14.999 12.929 -3.368 1.00 52.72 97 ALA A O 1
ATOM 735 N N . GLU A 1 98 ? -15.376 11.807 -5.277 1.00 50.72 98 GLU A N 1
ATOM 736 C CA . GLU A 1 98 ? -16.820 12.095 -5.378 1.00 50.72 98 GLU A CA 1
ATOM 737 C C . GLU A 1 98 ? -17.652 11.367 -4.295 1.00 50.72 98 GLU A C 1
ATOM 739 O O . GLU A 1 98 ? -18.726 11.834 -3.914 1.00 50.72 98 GLU A O 1
ATOM 744 N N . VAL A 1 99 ? -17.160 10.228 -3.782 1.00 60.12 99 VAL A N 1
ATOM 745 C CA . VAL A 1 99 ? -17.859 9.351 -2.824 1.00 60.12 99 VAL A CA 1
ATOM 746 C C . VAL A 1 99 ? -16.938 8.996 -1.658 1.00 60.12 99 VAL A C 1
ATOM 748 O O . VAL A 1 99 ? -15.745 8.753 -1.840 1.00 60.12 99 VAL A O 1
ATOM 751 N N . ALA A 1 100 ? -17.504 8.942 -0.448 1.00 64.50 100 ALA A N 1
ATOM 752 C CA . ALA A 1 100 ? -16.777 8.497 0.732 1.00 64.50 100 ALA A CA 1
ATOM 753 C C . ALA A 1 100 ? -16.342 7.034 0.580 1.00 64.50 100 ALA A C 1
ATOM 755 O O . ALA A 1 100 ? -17.116 6.177 0.153 1.00 64.50 100 ALA A O 1
ATOM 756 N N . ILE A 1 101 ? -15.111 6.733 0.983 1.00 69.81 101 ILE A N 1
ATOM 757 C CA . ILE A 1 101 ? -14.612 5.362 0.956 1.00 69.81 101 ILE A CA 1
ATOM 758 C C . ILE A 1 101 ? -15.484 4.464 1.869 1.00 69.81 101 ILE A C 1
ATOM 760 O O . ILE A 1 101 ? -15.797 4.841 2.998 1.00 69.81 101 ILE A O 1
ATOM 764 N N . PRO A 1 102 ? -15.903 3.263 1.443 1.00 73.88 102 PRO A N 1
ATOM 765 C CA . PRO A 1 102 ? -16.677 2.388 2.316 1.00 73.88 102 PRO A CA 1
ATOM 766 C C . PRO A 1 102 ? -15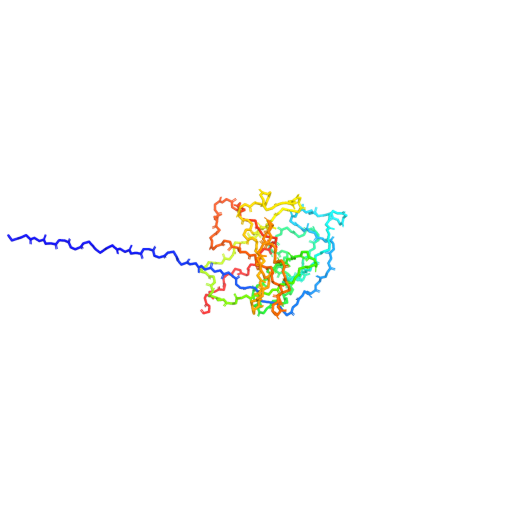.910 1.956 3.572 1.00 73.88 102 PRO A C 1
ATOM 768 O O . PRO A 1 102 ? -14.705 1.697 3.539 1.00 73.88 102 PRO A O 1
ATOM 771 N N . GLN A 1 103 ? -16.629 1.813 4.688 1.00 79.75 103 GLN A N 1
ATOM 772 C CA . GLN A 1 103 ? -16.064 1.220 5.900 1.00 79.75 103 GLN A CA 1
ATOM 773 C C . GLN A 1 103 ? -15.624 -0.224 5.642 1.00 79.75 103 GLN A C 1
ATOM 775 O O . GLN A 1 103 ? -16.266 -0.975 4.909 1.00 79.75 103 GLN A O 1
ATOM 780 N N . ASN A 1 104 ? -14.557 -0.624 6.324 1.00 80.62 104 ASN A N 1
ATOM 781 C CA . ASN A 1 104 ? -13.930 -1.940 6.274 1.00 80.62 104 ASN A CA 1
ATOM 782 C C . ASN A 1 104 ? -13.432 -2.342 4.881 1.00 80.62 104 ASN A C 1
ATOM 784 O O . ASN A 1 104 ? -13.165 -3.525 4.650 1.00 80.62 104 ASN A O 1
ATOM 788 N N . LEU A 1 105 ? -13.291 -1.381 3.962 1.00 78.69 105 LEU A N 1
ATOM 789 C CA . LEU A 1 105 ? -12.707 -1.643 2.660 1.00 78.69 105 LEU A CA 1
ATOM 790 C C . LEU A 1 105 ? -11.258 -2.100 2.844 1.00 78.69 105 LEU A C 1
ATOM 792 O O . LEU A 1 105 ? -10.445 -1.429 3.481 1.00 78.69 105 LEU A O 1
ATOM 796 N N . LYS A 1 106 ? -10.971 -3.270 2.274 1.00 79.25 106 LYS A N 1
ATOM 797 C CA . LYS A 1 106 ? -9.641 -3.859 2.167 1.00 79.25 106 LYS A CA 1
ATOM 798 C C . LYS A 1 106 ? -9.332 -4.075 0.707 1.00 79.25 106 LYS A C 1
ATOM 800 O O . LYS A 1 106 ? -10.145 -4.638 -0.027 1.00 79.25 106 LYS A O 1
ATOM 805 N N . MET A 1 107 ? -8.137 -3.699 0.315 1.00 76.00 107 MET A N 1
ATOM 806 C CA . MET A 1 107 ? -7.626 -3.900 -1.031 1.00 76.00 107 MET A CA 1
ATOM 807 C C . MET A 1 107 ? -6.226 -4.593 -0.883 1.00 76.00 107 MET A C 1
ATOM 809 O O . MET A 1 107 ? -5.691 -4.552 0.217 1.00 76.00 107 MET A O 1
ATOM 813 N N . VAL A 1 108 ? -5.628 -5.266 -1.897 1.00 77.38 108 VAL A N 1
ATOM 814 C CA . VAL A 1 108 ? -4.174 -5.692 -1.990 1.00 77.38 108 VAL A CA 1
ATOM 815 C C . VAL A 1 108 ? -3.611 -5.595 -3.424 1.00 77.38 108 VAL A C 1
ATOM 817 O O . VAL A 1 108 ? -4.189 -6.281 -4.238 1.00 77.38 108 VAL A O 1
ATOM 820 N N . ALA A 1 109 ? -2.556 -4.830 -3.765 1.00 73.62 109 ALA A N 1
ATOM 821 C CA . ALA A 1 109 ? -2.131 -4.518 -5.159 1.00 73.62 109 ALA A CA 1
ATOM 822 C C . ALA A 1 109 ? -0.938 -5.358 -5.538 1.00 73.62 109 ALA A C 1
ATOM 824 O O . ALA A 1 109 ? 0.064 -5.373 -4.825 1.00 73.62 109 ALA A O 1
ATOM 825 N N . GLY A 1 110 ? -1.045 -6.000 -6.695 1.00 75.19 110 GLY A N 1
ATOM 826 C CA . GLY A 1 110 ? -0.074 -6.975 -7.142 1.00 75.19 110 GLY A CA 1
ATOM 827 C C . GLY A 1 110 ? -0.272 -8.324 -6.465 1.00 75.19 110 GLY A C 1
ATOM 828 O O . GLY A 1 110 ? -1.251 -8.587 -5.765 1.00 75.19 110 GLY A O 1
ATOM 829 N N . ASP A 1 111 ? 0.702 -9.188 -6.701 1.00 77.31 111 ASP A N 1
ATOM 830 C CA . ASP A 1 111 ? 0.812 -10.498 -6.084 1.00 77.31 111 ASP A CA 1
ATOM 831 C C . ASP A 1 111 ? 2.270 -10.683 -5.661 1.00 77.31 111 ASP A C 1
ATOM 833 O O . ASP A 1 111 ? 3.180 -10.589 -6.485 1.00 77.31 111 ASP A O 1
ATOM 837 N N . ALA A 1 112 ? 2.499 -10.947 -4.374 1.00 77.25 112 ALA A N 1
ATOM 838 C CA . ALA A 1 112 ? 3.837 -11.173 -3.828 1.00 77.25 112 ALA A CA 1
ATOM 839 C C . ALA A 1 112 ? 4.525 -12.423 -4.414 1.00 77.25 112 ALA A C 1
ATOM 841 O O . ALA A 1 112 ? 5.731 -12.594 -4.248 1.00 77.25 112 ALA A O 1
ATOM 842 N N . GLN A 1 113 ? 3.774 -13.306 -5.078 1.00 81.19 113 GLN A N 1
ATOM 843 C CA . GLN A 1 113 ? 4.292 -14.477 -5.782 1.00 81.19 113 GLN A CA 1
ATOM 844 C C . GLN A 1 113 ? 4.544 -14.224 -7.277 1.00 81.19 113 GLN A C 1
ATOM 846 O O . GLN A 1 113 ? 5.137 -15.084 -7.937 1.00 81.19 113 GLN A O 1
ATOM 851 N N . ALA A 1 114 ? 4.130 -13.075 -7.826 1.00 80.50 114 ALA A N 1
ATOM 852 C CA . ALA A 1 114 ? 4.359 -12.750 -9.229 1.00 80.50 114 ALA A CA 1
ATOM 853 C C . ALA A 1 114 ? 5.851 -12.490 -9.483 1.00 80.50 114 ALA A C 1
ATOM 855 O O . ALA A 1 114 ? 6.485 -11.655 -8.844 1.00 80.50 114 ALA A O 1
ATOM 856 N N . LYS A 1 115 ? 6.414 -13.207 -10.457 1.00 80.94 115 LYS A N 1
ATOM 857 C CA . LYS A 1 115 ? 7.812 -13.079 -10.904 1.00 80.94 115 LYS A CA 1
ATOM 858 C C . LYS A 1 115 ? 7.928 -12.461 -12.294 1.00 80.94 115 LYS A C 1
ATOM 860 O O . LYS A 1 115 ? 9.029 -12.236 -12.783 1.00 80.94 115 LYS A O 1
ATOM 865 N N . THR A 1 116 ? 6.794 -12.249 -12.953 1.00 79.94 116 THR A N 1
ATOM 866 C CA . THR A 1 116 ? 6.698 -11.732 -14.316 1.00 79.94 116 THR A CA 1
ATOM 867 C C . THR A 1 116 ? 5.502 -10.800 -14.422 1.00 79.94 116 THR A C 1
ATOM 869 O O . THR A 1 116 ? 4.506 -10.981 -13.719 1.00 79.94 116 THR A O 1
ATOM 872 N N . LYS A 1 117 ? 5.553 -9.854 -15.363 1.00 76.56 117 LYS A N 1
ATOM 873 C CA . LYS A 1 117 ? 4.417 -8.968 -15.658 1.00 76.56 117 LYS A CA 1
ATOM 874 C C . LYS A 1 117 ? 3.125 -9.724 -15.974 1.00 76.56 117 LYS A C 1
ATOM 876 O O . LYS A 1 117 ? 2.057 -9.301 -15.558 1.00 76.56 117 LYS A O 1
ATOM 881 N N . ALA A 1 118 ? 3.220 -10.857 -16.670 1.00 82.38 118 ALA A N 1
ATOM 882 C CA . ALA A 1 118 ? 2.060 -11.671 -17.035 1.00 82.38 118 ALA A CA 1
ATOM 883 C C . ALA A 1 118 ? 1.362 -12.334 -15.832 1.00 82.38 118 ALA A C 1
ATOM 885 O O . ALA A 1 118 ? 0.213 -12.745 -15.950 1.00 82.38 118 ALA A O 1
ATOM 886 N N . GLN A 1 119 ? 2.050 -12.458 -14.693 1.00 83.06 119 GLN A N 1
ATOM 887 C CA . GLN A 1 119 ? 1.484 -13.002 -13.455 1.00 83.06 119 GLN A CA 1
ATOM 888 C C . GLN A 1 119 ? 0.826 -11.932 -12.581 1.00 83.06 119 GLN A C 1
ATOM 890 O O . GLN A 1 119 ? 0.134 -12.284 -11.630 1.00 83.06 119 GLN A O 1
ATOM 895 N N . LEU A 1 120 ? 1.036 -10.643 -12.872 1.00 76.12 120 LEU A N 1
ATOM 896 C CA . LEU A 1 120 ? 0.380 -9.580 -12.122 1.00 76.12 120 LEU A CA 1
ATOM 897 C C . LEU A 1 120 ? -1.123 -9.570 -12.438 1.00 76.12 120 LEU A C 1
ATOM 899 O O . LEU A 1 120 ? -1.494 -9.587 -13.616 1.00 76.12 120 LEU A O 1
ATOM 903 N N . PRO A 1 121 ? -1.995 -9.489 -11.417 1.00 75.94 121 PRO A N 1
ATOM 904 C CA . PRO A 1 121 ? -3.420 -9.278 -11.640 1.00 75.94 121 PRO A CA 1
ATOM 905 C C . PRO A 1 121 ? -3.634 -8.002 -12.462 1.00 75.94 121 PRO A C 1
ATOM 907 O O . PRO A 1 121 ? -3.051 -6.965 -12.134 1.00 75.94 121 PRO A O 1
ATOM 910 N N . ALA A 1 122 ? -4.459 -8.062 -13.511 1.00 71.94 122 ALA A N 1
ATOM 911 C CA . ALA A 1 122 ? -4.674 -6.945 -14.440 1.00 71.94 122 ALA A CA 1
ATOM 912 C C . ALA A 1 122 ? -5.207 -5.689 -13.724 1.00 71.94 122 ALA A C 1
ATOM 914 O O . ALA A 1 122 ? -4.900 -4.554 -14.085 1.00 71.94 122 ALA A O 1
ATOM 915 N N . GLU A 1 123 ? -5.974 -5.905 -12.663 1.00 67.69 123 GLU A N 1
ATOM 916 C CA . GLU A 1 123 ? -6.530 -4.902 -11.765 1.00 67.69 123 GLU A CA 1
ATOM 917 C C . GLU A 1 123 ? -5.514 -4.258 -10.805 1.00 67.69 123 GLU A C 1
ATOM 919 O O . GLU A 1 123 ? -5.851 -3.265 -10.165 1.00 67.69 123 GLU A O 1
ATOM 924 N N . SER A 1 124 ? -4.283 -4.777 -10.704 1.00 65.44 124 SER A N 1
ATOM 925 C CA . SER A 1 124 ? -3.264 -4.258 -9.775 1.00 65.44 124 SER A CA 1
ATOM 926 C C . SER A 1 124 ? -2.799 -2.852 -10.121 1.00 65.44 124 SER A C 1
ATOM 928 O O . SER A 1 124 ? -2.306 -2.167 -9.232 1.00 65.44 124 SER A O 1
ATOM 930 N N . LYS A 1 125 ? -2.904 -2.472 -11.407 1.00 71.06 125 LYS A N 1
ATOM 931 C CA . LYS A 1 125 ? -2.519 -1.167 -11.969 1.00 71.06 125 LYS A CA 1
ATOM 932 C C . LYS A 1 125 ? -1.324 -0.535 -11.234 1.00 71.06 125 LYS A C 1
ATOM 934 O O . LYS A 1 125 ? -1.419 0.562 -10.689 1.00 71.06 125 LYS A O 1
ATOM 939 N N . ALA A 1 126 ? -0.231 -1.291 -11.165 1.00 73.50 126 ALA A N 1
ATOM 940 C CA . ALA A 1 126 ? 1.014 -0.888 -10.532 1.00 73.50 126 ALA A CA 1
ATOM 941 C C . ALA A 1 126 ? 2.035 -0.589 -11.628 1.00 73.50 126 ALA A C 1
ATOM 943 O O . ALA A 1 126 ? 2.295 -1.446 -12.476 1.00 73.50 126 ALA A O 1
ATOM 944 N N . GLU A 1 127 ? 2.598 0.613 -11.620 1.00 76.06 127 GLU A N 1
ATOM 945 C CA . GLU A 1 127 ? 3.477 1.101 -12.681 1.00 76.06 127 GLU A CA 1
ATOM 946 C C . GLU A 1 127 ? 4.718 1.773 -12.098 1.00 76.06 127 GLU A C 1
ATOM 948 O O . GLU A 1 127 ? 4.673 2.378 -11.029 1.00 76.06 127 GLU A O 1
ATOM 953 N N . TRP A 1 128 ? 5.840 1.663 -12.805 1.00 79.25 128 TRP A N 1
ATOM 954 C CA . TRP A 1 128 ? 7.049 2.413 -12.486 1.00 79.25 128 TRP A CA 1
ATOM 955 C C . TRP A 1 128 ? 7.088 3.690 -13.307 1.00 79.25 128 TRP A C 1
ATOM 957 O O . TRP A 1 128 ? 6.854 3.671 -14.515 1.00 79.25 128 TRP A O 1
ATOM 967 N N . PHE A 1 129 ? 7.429 4.791 -12.654 1.00 82.69 129 PHE A N 1
ATOM 968 C CA . PHE A 1 129 ? 7.487 6.104 -13.268 1.00 82.69 129 PHE A CA 1
ATOM 969 C C . PHE A 1 129 ? 8.793 6.803 -12.895 1.00 82.69 129 PHE A C 1
ATOM 971 O O . PHE A 1 129 ? 9.174 6.837 -11.727 1.00 82.69 129 PHE A O 1
ATOM 978 N N . CYS A 1 130 ? 9.491 7.359 -13.884 1.00 83.88 130 CYS A N 1
ATOM 979 C CA . CYS A 1 130 ? 10.654 8.206 -13.641 1.00 83.88 130 CYS A CA 1
ATOM 980 C C . CYS A 1 130 ? 10.231 9.673 -13.649 1.00 83.88 130 CYS A C 1
ATOM 982 O O . CYS A 1 130 ? 9.933 10.243 -14.703 1.00 83.88 130 CYS A O 1
ATOM 984 N N . GLU A 1 131 ? 10.252 10.292 -12.474 1.00 80.69 131 GLU A N 1
ATOM 985 C CA . GLU A 1 131 ? 10.058 11.729 -12.346 1.00 80.69 131 GLU A CA 1
ATOM 986 C C . GLU A 1 131 ? 11.215 12.479 -13.033 1.00 80.69 131 GLU A C 1
ATOM 988 O O . GLU A 1 131 ? 12.374 12.049 -13.009 1.00 80.69 131 GLU A O 1
ATOM 993 N N . GLY A 1 132 ? 10.888 13.583 -13.713 1.00 82.44 132 GLY A N 1
ATOM 994 C CA . GLY A 1 132 ? 11.862 14.365 -14.480 1.00 82.44 132 GLY A CA 1
ATOM 995 C C . GLY A 1 132 ? 12.363 13.681 -15.761 1.00 82.44 132 GLY A C 1
ATOM 996 O 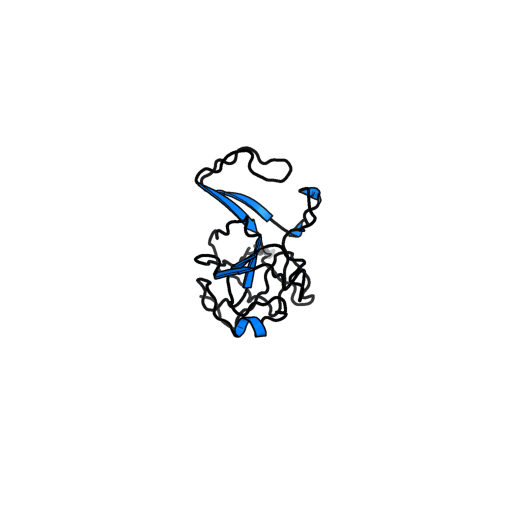O . GLY A 1 132 ? 13.294 14.181 -16.390 1.00 82.44 132 GLY A O 1
ATOM 997 N N . GLY A 1 133 ? 11.757 12.561 -16.170 1.00 85.56 133 GLY A N 1
ATOM 998 C CA . GLY A 1 133 ? 12.179 11.783 -17.335 1.00 85.56 133 GLY A CA 1
ATOM 999 C C . GLY A 1 133 ? 13.383 10.879 -17.049 1.00 85.56 133 GLY A C 1
ATOM 1000 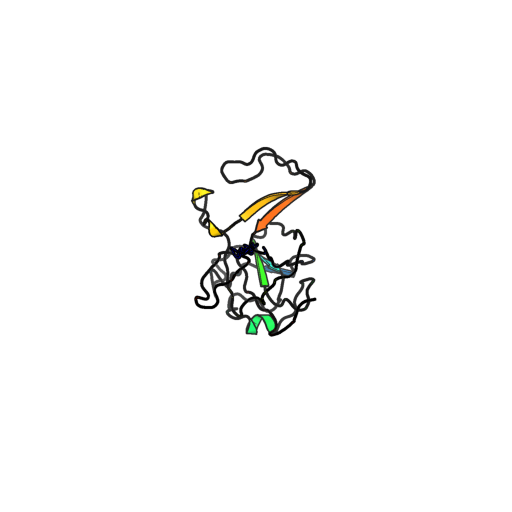O O . GLY A 1 133 ? 13.660 10.514 -15.908 1.00 85.56 133 GLY A O 1
ATOM 1001 N N . GLY A 1 134 ? 14.100 10.473 -18.098 1.00 88.62 134 GLY A N 1
ATOM 1002 C CA . GLY A 1 134 ? 15.141 9.443 -17.997 1.00 88.62 134 GLY A CA 1
ATOM 1003 C C . GLY A 1 134 ? 14.542 8.037 -18.018 1.00 88.62 134 GLY A C 1
ATOM 1004 O O . GLY A 1 134 ? 13.571 7.795 -18.731 1.00 88.62 134 GLY A O 1
ATOM 1005 N N . GLY A 1 135 ? 15.140 7.088 -17.296 1.00 87.56 135 GLY A N 1
ATOM 1006 C CA . GLY A 1 135 ? 14.594 5.731 -17.173 1.00 87.56 135 GLY A CA 1
ATOM 1007 C C . GLY A 1 135 ? 14.851 4.804 -18.363 1.00 87.56 135 GLY A C 1
ATOM 1008 O O . GLY A 1 135 ? 14.906 3.591 -18.196 1.00 87.56 135 GLY A O 1
ATOM 1009 N N . GLY A 1 136 ? 15.073 5.354 -19.557 1.00 89.44 136 GLY A N 1
ATOM 1010 C CA . GLY A 1 136 ? 15.290 4.558 -20.763 1.00 89.44 136 GLY A CA 1
ATOM 1011 C C . GLY A 1 136 ? 14.045 3.767 -21.174 1.00 89.44 136 GLY A C 1
ATOM 1012 O O . GLY A 1 136 ? 12.919 4.119 -20.825 1.00 89.44 136 GLY A O 1
ATOM 1013 N N . ALA A 1 137 ? 14.247 2.707 -21.956 1.00 89.44 137 ALA A N 1
ATOM 1014 C CA . ALA A 1 137 ? 13.159 1.806 -22.314 1.00 89.44 137 ALA A CA 1
ATOM 1015 C C . ALA A 1 137 ? 12.748 0.972 -21.094 1.00 89.44 137 ALA A C 1
ATOM 1017 O O . ALA A 1 137 ? 13.586 0.587 -20.281 1.00 89.44 137 ALA A O 1
ATOM 1018 N N . LEU A 1 138 ? 11.458 0.666 -20.975 1.00 86.69 138 LEU A N 1
ATOM 1019 C CA . LEU A 1 138 ? 11.004 -0.274 -19.956 1.00 86.69 138 LEU A CA 1
ATOM 1020 C C . LEU A 1 138 ? 11.422 -1.698 -20.338 1.00 86.69 138 LEU A C 1
ATOM 1022 O O . LEU A 1 138 ? 11.334 -2.089 -21.505 1.00 86.69 138 LEU A O 1
ATOM 1026 N N . ASP A 1 139 ? 11.849 -2.478 -19.351 1.00 86.00 139 ASP A N 1
ATOM 1027 C CA . ASP A 1 139 ? 12.109 -3.901 -19.525 1.00 86.00 139 ASP A CA 1
ATOM 1028 C C . ASP A 1 139 ? 10.802 -4.710 -19.672 1.00 86.00 139 ASP A C 1
ATOM 1030 O O . ASP A 1 139 ? 9.685 -4.181 -19.637 1.00 86.00 139 ASP A O 1
ATOM 1034 N N . ALA A 1 140 ? 10.925 -6.033 -19.816 1.00 85.31 140 ALA A N 1
ATOM 1035 C CA . ALA A 1 140 ? 9.773 -6.930 -19.946 1.00 85.31 140 ALA A CA 1
ATOM 1036 C C . ALA A 1 140 ? 8.806 -6.879 -18.742 1.00 85.31 140 ALA A C 1
ATOM 1038 O O . ALA A 1 140 ? 7.634 -7.244 -18.871 1.00 85.31 140 ALA A O 1
ATOM 1039 N N . ASN A 1 141 ? 9.280 -6.416 -17.584 1.00 79.06 141 ASN A N 1
ATOM 1040 C CA . ASN A 1 141 ? 8.511 -6.269 -16.356 1.00 79.06 141 ASN A CA 1
ATOM 1041 C C . ASN A 1 141 ? 7.986 -4.844 -16.134 1.00 79.06 141 ASN A C 1
ATOM 1043 O O . ASN A 1 141 ? 7.263 -4.612 -15.168 1.00 79.06 141 ASN A O 1
ATOM 1047 N N . GLY A 1 142 ? 8.273 -3.907 -17.042 1.00 81.00 142 GLY A N 1
ATOM 1048 C CA . GLY A 1 142 ? 7.875 -2.509 -16.905 1.00 81.00 142 GLY A CA 1
ATOM 1049 C C . GLY A 1 142 ? 8.818 -1.683 -16.029 1.00 81.00 142 GLY A C 1
ATOM 1050 O O . GLY A 1 142 ? 8.431 -0.592 -15.625 1.00 81.00 142 GLY A O 1
ATOM 1051 N N . PHE A 1 143 ? 10.014 -2.187 -15.708 1.00 85.44 143 PHE A N 1
ATOM 1052 C CA . PHE A 1 143 ? 11.015 -1.471 -14.922 1.00 85.44 143 PHE A CA 1
ATOM 1053 C C . PHE A 1 143 ? 11.930 -0.632 -15.834 1.00 85.44 143 PHE A C 1
ATOM 1055 O O . PHE A 1 143 ? 12.319 -1.119 -16.900 1.00 85.44 143 PHE A O 1
ATOM 1062 N N . PRO A 1 144 ? 12.300 0.608 -15.462 1.00 87.88 144 PRO A N 1
ATOM 1063 C CA . PRO A 1 144 ? 13.182 1.439 -16.281 1.00 87.88 144 PRO A CA 1
ATOM 1064 C C . PRO A 1 144 ? 14.584 0.829 -16.445 1.00 87.88 144 PRO A C 1
ATOM 1066 O O . PRO A 1 144 ? 15.218 0.433 -15.468 1.00 87.88 144 PRO A O 1
ATOM 1069 N N . SER A 1 145 ? 15.096 0.764 -17.679 1.00 90.94 145 SER A N 1
ATOM 1070 C CA . SER A 1 145 ? 16.416 0.194 -17.988 1.00 90.94 145 SER A CA 1
ATOM 1071 C C . SER A 1 145 ? 17.603 1.116 -17.676 1.00 90.94 145 SER A C 1
ATOM 1073 O O . SER A 1 145 ? 18.752 0.722 -17.870 1.00 90.94 145 SER A O 1
ATOM 1075 N N . ALA A 1 146 ? 17.353 2.362 -17.284 1.00 90.50 146 ALA A N 1
ATOM 1076 C CA . ALA A 1 146 ? 18.367 3.359 -16.969 1.00 90.50 146 ALA A CA 1
ATOM 1077 C C . ALA A 1 146 ? 17.959 4.189 -15.746 1.00 90.50 146 ALA A C 1
ATOM 1079 O O . ALA A 1 146 ? 16.816 4.156 -15.296 1.00 90.50 146 ALA A O 1
ATOM 1080 N N . THR A 1 147 ? 18.901 4.959 -15.208 1.00 88.31 147 THR A N 1
ATOM 1081 C CA . THR A 1 147 ? 18.652 5.844 -14.067 1.00 88.31 147 THR A CA 1
ATOM 1082 C C . THR A 1 147 ? 17.576 6.887 -14.402 1.00 88.31 147 THR A C 1
ATOM 1084 O O . THR A 1 147 ? 17.596 7.489 -15.482 1.00 88.31 147 THR A O 1
ATOM 1087 N N . CYS A 1 148 ? 16.629 7.103 -13.484 1.00 87.25 148 CYS A N 1
ATOM 1088 C CA . CYS A 1 148 ? 15.663 8.200 -13.585 1.00 87.25 148 CYS A CA 1
ATOM 1089 C C . CYS A 1 148 ? 16.358 9.561 -13.428 1.00 87.25 148 CYS A C 1
ATOM 1091 O O . CYS A 1 148 ? 17.402 9.658 -12.786 1.00 87.25 148 CYS A O 1
ATOM 1093 N N . GLY A 1 149 ? 15.770 10.612 -14.000 1.00 87.44 149 GLY A N 1
ATOM 1094 C CA . GLY A 1 149 ? 16.311 11.969 -13.924 1.00 87.44 149 GLY A CA 1
ATOM 1095 C C . GLY A 1 149 ? 16.324 12.529 -12.500 1.00 87.44 149 GLY A C 1
ATOM 1096 O O . GLY A 1 149 ? 17.319 13.128 -12.096 1.00 87.44 149 GLY A O 1
ATOM 1097 N N . THR A 1 150 ? 15.248 12.308 -11.737 1.00 86.50 150 THR A N 1
ATOM 1098 C CA . THR A 1 150 ? 15.170 12.698 -10.319 1.00 86.50 150 THR A CA 1
ATOM 1099 C C . THR A 1 150 ? 14.895 11.497 -9.419 1.00 86.50 150 THR A C 1
ATOM 1101 O O . THR A 1 150 ? 15.804 11.006 -8.752 1.00 86.50 150 THR A O 1
ATOM 1104 N N . HIS A 1 151 ? 13.665 10.984 -9.429 1.00 79.00 151 HIS A N 1
ATOM 1105 C CA . HIS A 1 151 ? 13.219 9.899 -8.561 1.00 79.00 151 HIS A CA 1
ATOM 1106 C C . HIS A 1 151 ? 12.554 8.790 -9.376 1.00 79.00 151 HIS A C 1
ATOM 1108 O O . HIS A 1 151 ? 11.808 9.050 -10.322 1.00 79.00 151 HIS A O 1
ATOM 1114 N N . LEU A 1 152 ? 12.803 7.542 -8.976 1.00 79.12 152 LEU A N 1
ATOM 1115 C CA . LEU A 1 152 ? 11.977 6.411 -9.379 1.00 79.12 152 LEU A CA 1
ATOM 1116 C C . LEU A 1 152 ? 10.770 6.346 -8.442 1.00 79.12 152 LEU A C 1
ATOM 1118 O O . LEU A 1 152 ? 10.928 6.259 -7.226 1.00 79.12 152 LEU A O 1
ATOM 1122 N N . GLN A 1 153 ? 9.578 6.366 -9.016 1.00 75.00 153 GLN A N 1
ATOM 1123 C CA . GLN A 1 153 ? 8.310 6.301 -8.308 1.00 75.00 153 GLN A CA 1
ATOM 1124 C C . GLN A 1 153 ? 7.588 5.008 -8.682 1.00 75.00 153 GLN A C 1
ATOM 1126 O O . GLN A 1 153 ? 7.650 4.562 -9.830 1.00 75.00 153 GLN A O 1
ATOM 1131 N N . GLN A 1 154 ? 6.886 4.416 -7.720 1.00 73.69 154 GLN A N 1
ATOM 1132 C CA . GLN A 1 154 ? 5.902 3.381 -8.008 1.00 73.69 154 GLN A CA 1
ATOM 1133 C C . GLN A 1 154 ? 4.503 3.978 -7.870 1.00 73.69 154 GLN A C 1
ATOM 1135 O O . GLN A 1 154 ? 4.112 4.423 -6.792 1.00 73.69 154 GLN A O 1
ATOM 1140 N N . LEU A 1 155 ? 3.755 3.983 -8.968 1.00 71.31 155 LEU A N 1
ATOM 1141 C CA . LEU A 1 155 ? 2.379 4.450 -9.029 1.00 71.31 155 LEU A CA 1
ATOM 1142 C C . LEU A 1 155 ? 1.444 3.259 -8.824 1.00 71.31 155 LEU A C 1
ATOM 1144 O O . LEU A 1 155 ? 1.538 2.255 -9.529 1.00 71.31 155 LEU A O 1
ATOM 1148 N N . LEU A 1 156 ? 0.548 3.368 -7.845 1.00 72.19 156 LEU A N 1
ATOM 1149 C CA . LEU A 1 156 ? -0.487 2.376 -7.556 1.00 72.19 156 LEU A CA 1
ATOM 1150 C C . LEU A 1 156 ? -1.850 3.022 -7.797 1.00 72.19 156 LEU A C 1
ATOM 1152 O O . LEU A 1 156 ? -2.264 3.898 -7.036 1.00 72.19 156 LEU A O 1
ATOM 1156 N N . TYR A 1 157 ? -2.554 2.600 -8.847 1.00 66.56 157 TYR A N 1
ATOM 1157 C CA . TYR A 1 157 ? -3.847 3.184 -9.194 1.00 66.56 157 TYR A CA 1
ATOM 1158 C C . TYR A 1 157 ? -4.998 2.427 -8.529 1.00 66.56 157 TYR A C 1
ATOM 1160 O O . TYR A 1 157 ? -5.280 1.269 -8.838 1.00 66.56 157 TYR A O 1
ATOM 1168 N N . PHE A 1 158 ? -5.722 3.119 -7.655 1.00 61.62 158 PHE A N 1
ATOM 1169 C CA . PHE A 1 158 ? -6.949 2.616 -7.045 1.00 61.62 158 PHE A CA 1
ATOM 1170 C C . PHE A 1 1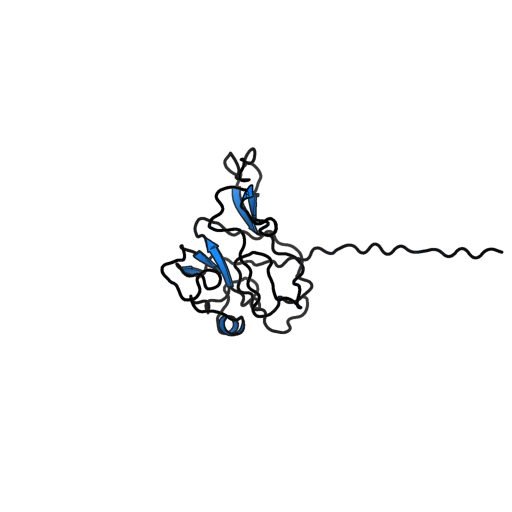58 ? -8.150 2.927 -7.955 1.00 61.62 158 PHE A C 1
ATOM 1172 O O . PHE A 1 158 ? -8.194 4.003 -8.554 1.00 61.62 158 PHE A O 1
ATOM 1179 N N . PRO A 1 159 ? -9.146 2.033 -8.087 1.00 58.75 159 PRO A N 1
ATOM 1180 C CA . PRO A 1 159 ? -10.325 2.333 -8.891 1.00 58.75 159 PRO A CA 1
ATOM 1181 C C . PRO A 1 159 ? -11.186 3.437 -8.289 1.00 58.75 159 PRO A C 1
ATOM 1183 O O . PRO A 1 159 ? -11.419 3.474 -7.085 1.00 58.75 159 PRO A O 1
ATOM 1186 N N . SER A 1 160 ? -11.742 4.264 -9.169 1.00 52.97 160 SER A N 1
ATOM 1187 C CA . SER A 1 160 ? -12.635 5.378 -8.836 1.00 52.97 160 SER A CA 1
ATOM 1188 C C . SER A 1 160 ? -14.015 4.960 -8.312 1.00 52.97 160 SER A C 1
ATOM 1190 O O . SER A 1 160 ? -14.758 5.801 -7.815 1.00 52.97 160 SER A O 1
ATOM 1192 N N . CYS A 1 161 ? -14.400 3.686 -8.445 1.00 56.50 161 CYS A N 1
ATOM 1193 C CA . CYS A 1 161 ? -15.715 3.187 -8.041 1.00 56.50 161 CYS A CA 1
ATOM 1194 C C . CYS A 1 161 ? -15.573 1.928 -7.182 1.00 56.50 161 CYS A C 1
ATOM 1196 O O . CYS A 1 161 ? -14.891 0.978 -7.572 1.00 56.50 161 CYS A O 1
ATOM 1198 N N . VAL A 1 162 ? -16.272 1.894 -6.046 1.00 56.28 162 VAL A N 1
ATOM 1199 C CA . VAL A 1 162 ? -16.418 0.692 -5.219 1.00 56.28 162 VAL A CA 1
ATOM 1200 C C . VAL A 1 162 ? -17.825 0.137 -5.419 1.00 56.28 162 VAL A C 1
ATOM 1202 O O . VAL A 1 162 ? -18.806 0.869 -5.342 1.00 56.28 162 VAL A O 1
ATOM 1205 N N . ASN A 1 163 ? -17.942 -1.164 -5.686 1.00 53.59 163 ASN A N 1
ATOM 1206 C CA . ASN A 1 163 ? -19.241 -1.829 -5.707 1.00 53.59 163 ASN A CA 1
ATOM 1207 C C . ASN A 1 163 ? -19.691 -2.103 -4.261 1.00 53.59 163 ASN A C 1
ATOM 1209 O O . ASN A 1 163 ? -19.215 -3.042 -3.617 1.00 53.59 163 ASN A O 1
ATOM 1213 N N . GLU A 1 164 ? -20.613 -1.281 -3.760 1.00 48.0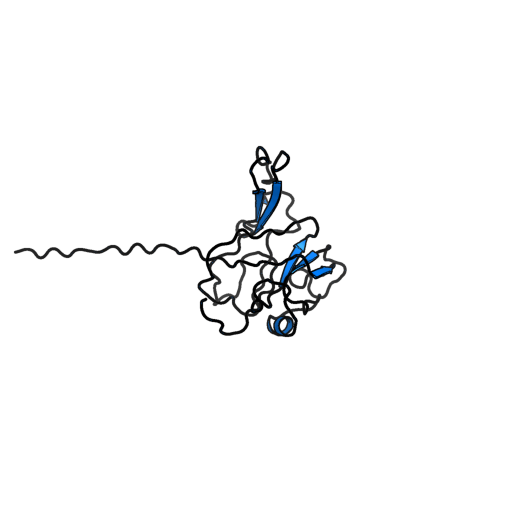6 164 GLU A N 1
ATOM 1214 C CA . GLU A 1 164 ? -21.135 -1.370 -2.388 1.00 48.06 164 GLU A CA 1
ATOM 1215 C C . GLU A 1 164 ? -21.867 -2.692 -2.097 1.00 48.06 164 GLU A C 1
ATOM 1217 O O . GLU A 1 164 ? -21.885 -3.145 -0.957 1.00 48.06 164 GLU A O 1
ATOM 1222 N N . ALA A 1 165 ? -22.418 -3.358 -3.119 1.00 46.09 165 ALA A N 1
ATOM 1223 C CA . ALA A 1 165 ? -23.210 -4.580 -2.965 1.00 46.09 165 ALA A CA 1
ATOM 1224 C C . ALA A 1 165 ? -22.368 -5.850 -2.753 1.00 46.09 165 ALA A C 1
ATOM 1226 O O . ALA A 1 165 ? -22.890 -6.870 -2.307 1.00 46.09 165 ALA A O 1
ATOM 1227 N N . THR A 1 166 ? -21.077 -5.820 -3.087 1.00 50.25 166 THR A N 1
ATOM 1228 C CA . THR A 1 166 ? -20.219 -7.014 -3.019 1.00 50.25 166 THR A CA 1
ATOM 1229 C C . THR A 1 166 ? -19.096 -6.901 -1.997 1.00 50.25 166 THR A C 1
ATOM 1231 O O . THR A 1 166 ? -18.529 -7.933 -1.638 1.00 50.25 166 THR A O 1
ATOM 1234 N N . SER A 1 167 ? -18.736 -5.689 -1.542 1.00 46.25 167 SER A N 1
ATOM 1235 C CA . SER A 1 167 ? -17.509 -5.431 -0.759 1.00 46.25 167 SER A CA 1
ATOM 1236 C C . SER A 1 167 ? -16.278 -6.176 -1.315 1.00 46.25 167 SER A C 1
ATOM 1238 O O . SER A 1 167 ? -15.345 -6.491 -0.571 1.00 46.25 167 SER A O 1
ATOM 1240 N N . ARG A 1 168 ? -16.269 -6.520 -2.616 1.00 38.28 168 ARG A N 1
ATOM 1241 C CA . ARG A 1 168 ? -15.291 -7.437 -3.203 1.00 38.28 168 ARG A CA 1
ATOM 1242 C C . ARG A 1 168 ? -14.459 -6.741 -4.268 1.00 38.28 168 ARG A C 1
ATOM 1244 O O . ARG A 1 168 ? -14.901 -6.514 -5.385 1.00 38.28 168 ARG A O 1
ATOM 1251 N N . ARG A 1 169 ? -13.230 -6.482 -3.816 1.00 45.75 169 ARG A N 1
ATOM 1252 C CA . ARG A 1 169 ? -11.931 -6.367 -4.488 1.00 45.75 169 ARG A CA 1
ATOM 1253 C C . ARG A 1 169 ? -11.889 -5.590 -5.798 1.00 45.75 169 ARG A C 1
ATOM 1255 O O . ARG A 1 169 ? -12.120 -6.139 -6.869 1.00 45.75 169 ARG A O 1
ATOM 1262 N N . PRO A 1 170 ? -11.234 -4.437 -5.694 1.00 36.22 170 PRO A N 1
ATOM 1263 C CA . PRO A 1 170 ? -9.985 -4.229 -6.379 1.00 36.22 170 PRO A CA 1
ATOM 1264 C C . PRO A 1 170 ? -8.798 -4.380 -5.428 1.00 36.22 170 PRO A C 1
ATOM 1266 O O . PRO A 1 170 ? -8.883 -4.284 -4.205 1.00 36.22 170 PRO A O 1
ATOM 1269 N N . THR A 1 171 ? -7.681 -4.705 -6.033 1.00 34.78 171 THR A N 1
ATOM 1270 C CA . THR A 1 171 ? -6.421 -5.123 -5.443 1.00 34.78 171 THR A CA 1
ATOM 1271 C C . THR A 1 171 ? -5.491 -3.908 -5.190 1.00 34.78 171 THR A C 1
ATOM 1273 O O . THR A 1 171 ? -4.880 -3.485 -6.157 1.00 34.78 171 THR A O 1
ATOM 1276 N N . SER A 1 172 ? -5.370 -3.391 -3.934 1.00 40.53 172 SER A N 1
ATOM 1277 C CA . SER A 1 172 ? -4.299 -2.508 -3.316 1.00 40.53 172 SER A CA 1
ATOM 1278 C C . SER A 1 172 ? -4.129 -2.541 -1.762 1.00 40.53 172 SER A C 1
ATOM 1280 O O . SER A 1 172 ? -5.108 -2.205 -1.132 1.00 40.53 172 SER A O 1
ATOM 1282 N N . PRO A 1 173 ? -3.002 -2.841 -1.051 1.00 36.97 173 PRO A N 1
ATOM 1283 C CA . PRO A 1 173 ? -3.006 -3.057 0.414 1.00 36.97 173 PRO A CA 1
ATOM 1284 C C . PRO A 1 173 ? -3.346 -1.767 1.157 1.00 36.97 173 PRO A C 1
ATOM 1286 O O . PRO A 1 173 ? -2.512 -0.885 1.329 1.00 36.97 173 PRO A O 1
ATOM 1289 N N . ALA A 1 174 ? -4.604 -1.635 1.547 1.00 40.81 174 ALA A N 1
ATOM 1290 C CA . ALA A 1 174 ? -5.111 -0.493 2.283 1.00 40.81 174 ALA A CA 1
ATOM 1291 C C . ALA A 1 174 ? -6.305 -0.970 3.099 1.00 40.81 174 ALA A C 1
ATOM 1293 O O . ALA A 1 174 ? -7.224 -1.585 2.549 1.00 40.81 174 ALA A O 1
ATOM 1294 N N . LEU A 1 175 ? -6.282 -0.708 4.405 1.00 46.62 175 LEU A N 1
ATOM 1295 C CA . LEU A 1 175 ? -7.475 -0.785 5.238 1.00 46.62 175 LEU A CA 1
ATOM 1296 C C . LEU A 1 175 ? -7.984 0.644 5.379 1.00 46.62 175 LEU A C 1
ATOM 1298 O O . LEU A 1 175 ? -7.373 1.464 6.064 1.00 46.62 175 LEU A O 1
ATOM 1302 N N . MET A 1 176 ? -9.073 0.946 4.680 1.00 51.56 176 MET A N 1
ATOM 1303 C CA . MET A 1 176 ? -9.564 2.314 4.578 1.00 51.56 176 MET A CA 1
ATOM 1304 C C . MET A 1 176 ? -10.608 2.611 5.659 1.00 51.56 176 MET A C 1
ATOM 1306 O O . MET A 1 176 ? -11.473 1.783 5.949 1.00 51.56 176 MET A O 1
ATOM 1310 N N . ALA A 1 177 ? -10.521 3.777 6.295 1.00 40.19 177 ALA A N 1
ATOM 1311 C CA . ALA A 1 177 ? -11.386 4.191 7.395 1.00 40.19 177 ALA A CA 1
ATOM 1312 C C . ALA A 1 177 ? -11.705 5.691 7.326 1.00 40.19 177 ALA A C 1
ATOM 1314 O O . ALA A 1 177 ? -11.070 6.490 8.015 1.00 40.19 177 ALA A O 1
ATOM 1315 N N . PRO A 1 178 ? -12.724 6.111 6.560 1.00 35.88 178 PRO A N 1
ATOM 1316 C CA . PRO A 1 178 ? -13.209 7.476 6.696 1.00 35.88 178 PRO A CA 1
ATOM 1317 C C . PRO A 1 178 ? -13.976 7.645 8.004 1.00 35.88 178 PRO A C 1
ATOM 1319 O O . PRO A 1 178 ? -14.629 6.713 8.477 1.00 35.88 178 PRO A O 1
ATOM 1322 N N . ARG A 1 179 ? -13.976 8.853 8.573 1.00 36.94 179 ARG A N 1
ATOM 1323 C CA . ARG A 1 179 ? -15.081 9.253 9.452 1.00 36.94 179 ARG A CA 1
ATOM 1324 C C . ARG A 1 179 ? -16.348 9.349 8.610 1.00 36.94 179 ARG A C 1
ATOM 1326 O O . ARG A 1 179 ? -16.345 9.922 7.524 1.00 36.94 179 ARG A O 1
ATOM 1333 N N . THR A 1 180 ? -17.439 8.796 9.119 1.00 35.03 180 THR A N 1
ATOM 1334 C CA . THR A 1 180 ? -18.777 9.016 8.571 1.00 35.03 180 THR A CA 1
ATOM 1335 C C . THR A 1 180 ? -19.033 10.520 8.411 1.00 35.03 180 THR A C 1
ATOM 1337 O O . THR A 1 180 ? -19.081 11.233 9.410 1.00 35.03 180 THR A O 1
ATOM 1340 N N . GLY A 1 181 ? -19.206 10.987 7.169 1.00 39.44 181 GLY A N 1
ATOM 1341 C CA . GLY A 1 181 ? -19.828 12.279 6.863 1.00 39.44 181 GLY A CA 1
ATOM 1342 C C . GLY A 1 181 ? -18.951 13.536 6.904 1.00 39.44 181 GLY A C 1
ATOM 1343 O O . GLY A 1 181 ? -19.348 14.503 7.545 1.00 39.44 181 GLY A O 1
ATOM 1344 N N . ALA A 1 182 ? -17.834 13.595 6.174 1.00 31.44 182 ALA A N 1
ATOM 1345 C CA . ALA A 1 182 ? -17.239 14.888 5.811 1.00 31.44 182 ALA A CA 1
ATOM 1346 C C . ALA A 1 182 ? -17.574 15.216 4.339 1.00 31.44 182 ALA A C 1
ATOM 1348 O O . ALA A 1 182 ? -17.117 14.497 3.449 1.00 31.44 182 ALA A O 1
ATOM 1349 N N . PRO A 1 183 ? -18.422 16.229 4.074 1.00 32.06 183 PRO A N 1
ATOM 1350 C CA . PRO A 1 183 ? -18.762 16.662 2.725 1.00 32.06 183 PRO A CA 1
ATOM 1351 C C . PRO A 1 183 ? -17.576 17.375 2.063 1.00 32.06 183 PRO A C 1
ATOM 1353 O O . PRO A 1 183 ? -16.649 17.816 2.740 1.00 32.06 183 PRO A O 1
ATOM 1356 N N . ARG A 1 184 ? -17.660 17.461 0.729 1.00 32.81 184 ARG A N 1
ATOM 1357 C CA . ARG A 1 184 ? -16.835 18.257 -0.194 1.00 32.81 184 ARG A CA 1
ATOM 1358 C C . ARG A 1 184 ? -16.174 19.472 0.474 1.00 32.81 184 ARG A C 1
ATOM 1360 O O . ARG A 1 184 ? -16.875 20.281 1.083 1.00 32.81 184 ARG A O 1
ATOM 1367 N N . ALA A 1 185 ? -14.856 19.590 0.302 1.00 31.14 185 ALA A N 1
ATOM 1368 C CA . ALA A 1 185 ? -14.206 20.898 0.310 1.00 31.14 185 ALA A CA 1
ATOM 1369 C C . ALA A 1 185 ? -14.696 21.717 -0.894 1.00 31.14 185 ALA A C 1
ATOM 1371 O O . ALA A 1 185 ? -14.939 21.094 -1.957 1.00 31.14 185 ALA A O 1
#

Foldseek 3Di:
DDDDDDDDDDPPDDDFAADWWAAPFFPDWAQAACAPQQPDSPPGDIKGKFAAPQDDSHDQWLVSLVVGAGRTPPRQWSKMAIDHPVADADTDDDDHQPDDDDIRQFAAAFDPPDPFLVRTDPLNPKAKDAPPDDLPDADRRRGRPTDGPPDIHIDGDDGSDDDPVPSDDDHHGMRTHGDPDDDDD

Organism: Verticillium longisporum (NCBI:txid100787)

Sequence (185 aa):
MSASILFTAALLGVAQAYTVISAPGPFMLKNIDSIVFPGQYDKSHLHCFFGSDAVTVNTKTSAELQKGCTNLENPNDLSVYWIPTPLAYYNLGEAPAEVAIPQNLKMVAGDAQAKTKAQLPAESKAEWFCEGGGGGALDANGFPSATCGTHLQQLLYFPSCVNEATSRRPTSPALMAPRTGAPRA